Protein AF-A0A7X0PBR3-F1 (afdb_monomer_lite)

Sequence (364 aa):
MLFRRAFASLVFLLALAPLAGADAGEITPYEYERIRDRIKQGGSAPVSVWLLDPFSIPDATARAAELQARVQRMVAELGSEVLPGGRHINGLGGLMMWVTEPGLEILRTSRLAMNVNYYTEWRYHTLMPQSDGHFDELDRRLRAAPDGKVDVEVTLEVAGGEFDIDRDTGEAFLVLKTPEQHQAAIDAALLLLTRLGVPLSSGLPASTVGGVITVLDVSGVTRNGTLLLRTNERGLAELAWNDWAVAMKAAGYAARTSVAVGSQPYGSLPALGPGQFRAVVSLPYPFINWRGLAYATRVAVNRRLLEDALRPYAFLGTPQWSADFRSATVVLSDAELERLVQTRDLRLGYVVIEKPTNRPTASP

pLDDT: mean 83.9, std 14.22, range [34.31, 97.44]

Foldseek 3Di:
DVVVVVVVVVVVVVVPPPPPPLQQADEDPVQLVVQVVVCVVPVKFKKKFAQDALPPDPDLVVLVVVLVVLVVVLCVLLPPQWPPFLWFADSRRIIITMGGPVSSVSSRRDSRGNHMGGDQCLVVLAQDDPQQCQVVVLVVCLVVDPVSKAKKKFAFQFAPWDWDADQPQRDIFTDDDDPNRLVSLVVLVVVLCVVQCWPPPPDPQTAGDVRAKTWHDDPCSSVTSITIIMHHSRNSSRCRNVSGGNHMGRPPDRTPAFAAEAEDEDDPDDDDDPQKWKKKWFFDRGDPPRPSDDQVSQLVNLQVLLCVLCVVADFPDDWDADPSNGIIITMHGPVRVVCSNVVGRSRIRYMYIHDDDVPPPPDD

Organism: NCBI:txid592050

Secondary structure (DSSP, 8-state):
--HHHHHHHHHHHHTT---------B--HHHHHHHHHHHHHHS-EEEEEE-S-TTS-SSHHHHHHHHHHHHHHHHHHHGGGBPSS--EE-TTSEEEEEE-HHHHHHHHH-SS-SEEEE--GGGGGSSS-GGGSHHHHHHHHHHHSTTS-EEEEEEE--TT-EEEE-TTT--EEEE--SHHHHHHHHHHHHHHHHHTT--TTS-SSEE-TTSSEEEEE-TTHHHHSEEEEEE-HHHHHHHHHTT-EEEEEETTPPP----EEEEE---SSPPPPTTEEEEEEE----STT-TTS-HHHHHHHHHHHHHHHHTTSPPSS--EE-TTSSEEEEEEEHHHHHHHHHH--TT-SEEEEEP---PPPPP-

Structure (mmCIF, N/CA/C/O backbone):
data_AF-A0A7X0PBR3-F1
#
_entry.id   AF-A0A7X0PBR3-F1
#
loop_
_atom_site.group_PDB
_atom_site.id
_atom_site.type_symbol
_atom_site.label_atom_id
_atom_site.label_alt_id
_atom_site.label_comp_id
_atom_site.label_asym_id
_atom_site.label_entity_id
_atom_site.label_seq_id
_atom_site.pdbx_PDB_ins_code
_atom_site.Cartn_x
_atom_site.Cartn_y
_atom_site.Cartn_z
_atom_site.occupancy
_atom_site.B_iso_or_equiv
_atom_site.auth_seq_id
_atom_site.auth_comp_id
_atom_site.auth_asym_id
_atom_site.auth_atom_id
_atom_site.pdbx_PDB_model_num
ATOM 1 N N . MET A 1 1 ? 1.722 -22.777 75.788 1.00 52.06 1 MET A N 1
ATOM 2 C CA . MET A 1 1 ? 1.468 -21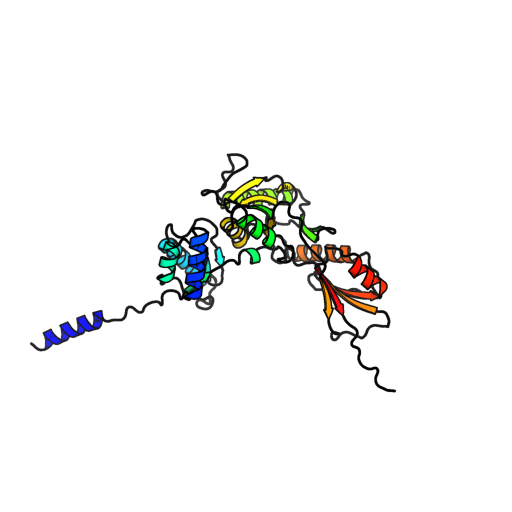.466 75.136 1.00 52.06 1 MET A CA 1
ATOM 3 C C . MET A 1 1 ? 2.463 -21.099 74.020 1.00 52.06 1 MET A C 1
ATOM 5 O O . MET A 1 1 ? 2.301 -20.045 73.420 1.00 52.06 1 MET A O 1
ATOM 9 N N . LEU A 1 2 ? 3.430 -21.958 73.662 1.00 46.56 2 LEU A N 1
ATOM 10 C CA . LEU A 1 2 ? 4.401 -21.686 72.584 1.00 46.56 2 LEU A CA 1
ATOM 11 C C . LEU A 1 2 ? 3.864 -21.981 71.167 1.00 46.56 2 LEU A C 1
ATOM 13 O O . LEU A 1 2 ? 4.216 -21.286 70.221 1.00 46.56 2 LEU A O 1
ATOM 17 N N . PHE A 1 3 ? 2.920 -22.917 71.024 1.00 44.94 3 PHE A N 1
ATOM 18 C CA . PHE A 1 3 ? 2.356 -23.298 69.719 1.00 44.94 3 PHE A CA 1
ATOM 19 C C . PHE A 1 3 ? 1.419 -22.256 69.083 1.00 44.94 3 PHE A C 1
ATOM 21 O O . PHE A 1 3 ? 1.314 -22.192 67.863 1.00 44.94 3 PHE A O 1
ATOM 28 N N . ARG A 1 4 ? 0.774 -21.388 69.877 1.00 47.84 4 ARG A N 1
ATOM 29 C CA . ARG A 1 4 ? -0.117 -20.337 69.342 1.00 47.84 4 ARG A CA 1
ATOM 30 C C . ARG A 1 4 ? 0.632 -19.122 68.784 1.00 47.84 4 ARG A C 1
ATOM 32 O O . ARG A 1 4 ? 0.081 -18.422 67.945 1.00 47.84 4 ARG A O 1
ATOM 39 N N . ARG A 1 5 ? 1.881 -18.884 69.204 1.00 49.41 5 ARG A N 1
ATOM 40 C CA . ARG A 1 5 ? 2.710 -17.787 68.671 1.00 49.41 5 ARG A CA 1
ATOM 41 C C . ARG A 1 5 ? 3.405 -18.164 67.360 1.00 49.41 5 ARG A C 1
ATOM 43 O O . ARG A 1 5 ? 3.547 -17.308 66.500 1.00 49.41 5 ARG A O 1
ATOM 50 N N . ALA A 1 6 ? 3.738 -19.443 67.167 1.00 48.66 6 ALA A N 1
ATOM 51 C CA . ALA A 1 6 ? 4.323 -19.931 65.917 1.00 48.66 6 ALA A CA 1
ATOM 52 C C . ALA A 1 6 ? 3.340 -19.870 64.729 1.00 48.66 6 ALA A C 1
ATOM 54 O O . ALA A 1 6 ? 3.749 -19.598 63.604 1.00 48.66 6 ALA A O 1
ATOM 55 N N . PHE A 1 7 ? 2.039 -20.054 64.980 1.00 49.62 7 PHE A N 1
ATOM 56 C CA . PHE A 1 7 ? 1.018 -20.025 63.926 1.00 49.62 7 PHE A CA 1
ATOM 57 C C . PHE A 1 7 ? 0.712 -18.603 63.421 1.00 49.62 7 PHE A C 1
ATOM 59 O O . PHE A 1 7 ? 0.474 -18.411 62.234 1.00 49.62 7 PHE A O 1
ATOM 66 N N . ALA A 1 8 ? 0.782 -17.591 64.294 1.00 50.97 8 ALA A N 1
ATOM 67 C CA . ALA A 1 8 ? 0.574 -16.195 63.903 1.00 50.97 8 ALA A CA 1
ATOM 68 C C . ALA A 1 8 ? 1.719 -15.658 63.022 1.00 50.97 8 ALA A C 1
ATOM 70 O O . ALA A 1 8 ? 1.468 -14.922 62.071 1.00 50.97 8 ALA A O 1
ATOM 71 N N . SER A 1 9 ? 2.961 -16.082 63.279 1.00 47.00 9 SER A N 1
ATOM 72 C CA . SER A 1 9 ? 4.115 -15.694 62.458 1.00 47.00 9 SER A CA 1
ATOM 73 C C . SER A 1 9 ? 4.126 -16.376 61.086 1.00 47.00 9 SER A C 1
ATOM 75 O O . SER A 1 9 ? 4.566 -15.768 60.116 1.00 47.00 9 SER A O 1
ATOM 77 N N . LEU A 1 10 ? 3.606 -17.605 60.976 1.00 48.03 10 LEU A N 1
ATOM 78 C CA . LEU A 1 10 ? 3.533 -18.330 59.701 1.00 48.03 10 LEU A CA 1
ATOM 79 C C . LEU A 1 10 ? 2.460 -17.745 58.763 1.00 48.03 10 LEU A C 1
ATOM 81 O O . LEU A 1 10 ? 2.687 -17.643 57.562 1.00 48.03 10 LEU A O 1
ATOM 85 N N . VAL A 1 11 ? 1.323 -17.293 59.309 1.00 54.09 11 VAL A N 1
ATOM 86 C CA . VAL A 1 11 ? 0.262 -16.622 58.532 1.00 54.09 11 VAL A CA 1
ATOM 87 C C . VAL A 1 11 ? 0.702 -15.227 58.066 1.00 54.09 11 VAL A C 1
ATOM 89 O O . VAL A 1 11 ? 0.367 -14.825 56.956 1.00 54.09 11 VAL A O 1
ATOM 92 N N . PHE A 1 12 ? 1.517 -14.514 58.854 1.00 47.38 12 PHE A N 1
ATOM 93 C CA . PHE A 1 12 ? 2.062 -13.211 58.450 1.00 47.38 12 PHE A CA 1
ATOM 94 C C . PHE A 1 12 ? 3.181 -13.330 57.396 1.00 47.38 12 PHE A C 1
ATOM 96 O O . PHE A 1 12 ? 3.293 -12.475 56.523 1.00 47.38 12 PHE A O 1
ATOM 103 N N . LEU A 1 13 ? 3.965 -14.416 57.417 1.00 44.09 13 LEU A N 1
ATOM 104 C CA . LEU A 1 13 ? 4.981 -14.714 56.394 1.00 44.09 13 LEU A CA 1
ATOM 105 C C . LEU A 1 13 ? 4.382 -15.219 55.068 1.00 44.09 13 LEU A C 1
ATOM 107 O O . LEU A 1 13 ? 4.953 -14.959 54.014 1.00 44.09 13 LEU A O 1
ATOM 111 N N . LEU A 1 14 ? 3.210 -15.864 55.092 1.00 45.81 14 LEU A N 1
ATOM 112 C CA . LEU A 1 14 ? 2.459 -16.238 53.881 1.00 45.81 14 LEU A CA 1
ATOM 113 C C . LEU A 1 14 ? 1.700 -15.060 53.241 1.00 45.81 14 LEU A C 1
ATOM 115 O O . LEU A 1 14 ? 1.405 -15.111 52.051 1.00 45.81 14 LEU A O 1
ATOM 119 N N . ALA A 1 15 ? 1.442 -13.980 53.987 1.00 46.19 15 ALA A N 1
ATOM 120 C CA . ALA A 1 15 ? 0.904 -12.722 53.451 1.00 46.19 15 ALA A CA 1
ATOM 121 C C . ALA A 1 15 ? 1.977 -11.823 52.795 1.00 46.19 15 ALA A C 1
ATOM 123 O O . ALA A 1 15 ? 1.649 -10.800 52.201 1.00 46.19 15 ALA A O 1
ATOM 124 N N . LEU A 1 16 ? 3.251 -12.217 52.893 1.00 42.56 16 LEU A N 1
ATOM 125 C CA . LEU A 1 16 ? 4.420 -11.561 52.297 1.00 42.56 16 LEU A CA 1
ATOM 126 C C . LEU A 1 16 ? 5.027 -12.390 51.159 1.00 42.56 16 LEU A C 1
ATOM 128 O O . LEU A 1 16 ? 6.182 -12.185 50.789 1.00 42.56 16 LEU A O 1
ATOM 132 N N . ALA A 1 17 ? 4.250 -13.306 50.572 1.00 38.81 17 ALA A N 1
ATOM 133 C CA . ALA A 1 17 ? 4.568 -13.774 49.236 1.00 38.81 17 ALA A CA 1
ATOM 134 C C . ALA A 1 17 ? 4.562 -12.535 48.325 1.00 38.81 17 ALA A C 1
ATOM 136 O O . ALA A 1 17 ? 3.518 -11.880 48.226 1.00 38.81 17 ALA A O 1
ATOM 137 N N . PRO A 1 18 ? 5.688 -12.165 47.687 1.00 41.22 18 PRO A N 1
ATOM 138 C CA . PRO A 1 18 ? 5.617 -11.201 46.613 1.00 41.22 18 PRO A CA 1
ATOM 139 C C . PRO A 1 18 ? 4.622 -11.798 45.623 1.00 41.22 18 PRO A C 1
ATOM 141 O O . PRO A 1 18 ? 4.827 -12.904 45.118 1.00 41.22 18 PRO A O 1
ATOM 144 N N . LEU A 1 19 ? 3.509 -11.097 45.391 1.00 39.12 19 LEU A N 1
ATOM 145 C CA . LEU A 1 19 ? 2.824 -11.204 44.115 1.00 39.12 19 LEU A CA 1
ATOM 146 C C . LEU A 1 19 ? 3.953 -11.052 43.109 1.00 39.12 19 LEU A C 1
ATOM 148 O O . LEU A 1 19 ? 4.512 -9.962 43.008 1.00 39.12 19 LEU A O 1
ATOM 152 N N . ALA A 1 20 ? 4.367 -12.157 42.489 1.00 36.62 20 ALA A N 1
ATOM 153 C CA . ALA A 1 20 ? 5.255 -12.111 41.353 1.00 36.62 20 ALA A CA 1
ATOM 154 C C . ALA A 1 20 ? 4.545 -11.168 40.389 1.00 36.62 20 ALA A C 1
ATOM 156 O O . ALA A 1 20 ? 3.499 -11.506 39.825 1.00 36.62 20 ALA A O 1
ATOM 157 N N . GLY A 1 21 ? 5.016 -9.922 40.356 1.00 34.31 21 GLY A N 1
ATOM 158 C CA . GLY A 1 21 ? 4.599 -8.968 39.366 1.00 34.31 21 GLY A CA 1
ATOM 159 C C . GLY A 1 21 ? 4.963 -9.650 38.071 1.00 34.31 21 GLY A C 1
ATOM 160 O O . GLY A 1 21 ? 6.135 -9.877 37.804 1.00 34.31 21 GLY A O 1
ATOM 161 N N . ALA A 1 22 ? 3.956 -10.067 37.311 1.00 39.97 22 ALA A N 1
ATOM 162 C CA . ALA A 1 22 ? 4.143 -10.042 35.880 1.00 39.97 22 ALA A CA 1
ATOM 163 C C . ALA A 1 22 ? 4.551 -8.596 35.606 1.00 39.97 22 ALA A C 1
ATOM 165 O O . ALA A 1 22 ? 3.762 -7.694 35.915 1.00 39.97 22 ALA A O 1
ATOM 166 N N . ASP A 1 23 ? 5.813 -8.400 35.222 1.00 47.25 23 ASP A N 1
ATOM 167 C CA . ASP A 1 23 ? 6.336 -7.091 34.866 1.00 47.25 23 ASP A CA 1
ATOM 168 C C . ASP A 1 23 ? 5.321 -6.476 33.906 1.00 47.25 23 ASP A C 1
ATOM 170 O O . ASP A 1 23 ? 4.990 -7.063 32.872 1.00 47.25 23 ASP A O 1
ATOM 174 N N . ALA A 1 24 ? 4.707 -5.372 34.340 1.00 54.41 24 ALA A N 1
ATOM 175 C CA . ALA A 1 24 ? 3.808 -4.619 33.486 1.00 54.41 24 ALA A CA 1
ATOM 176 C C . ALA A 1 24 ? 4.598 -4.246 32.232 1.00 54.41 24 ALA A C 1
ATOM 178 O O . ALA A 1 24 ? 5.784 -3.926 32.343 1.00 54.41 24 ALA A O 1
ATOM 179 N N . GLY A 1 25 ? 3.961 -4.345 31.066 1.00 58.72 25 GLY A N 1
ATOM 180 C CA . GLY A 1 25 ? 4.648 -4.203 29.788 1.00 58.72 25 GLY A CA 1
ATOM 181 C C . GLY A 1 25 ? 5.581 -3.007 29.766 1.00 58.72 25 GLY A C 1
ATOM 182 O O . GLY A 1 25 ? 5.190 -1.898 30.135 1.00 58.72 25 GLY A O 1
ATOM 183 N N . GLU A 1 26 ? 6.826 -3.235 29.356 1.00 78.62 26 GLU A N 1
ATOM 184 C CA . GLU A 1 26 ? 7.830 -2.183 29.388 1.00 78.62 26 GLU A CA 1
ATOM 185 C C . GLU A 1 26 ? 7.505 -1.175 28.284 1.00 78.62 26 GLU A C 1
ATOM 187 O O . GLU A 1 26 ? 7.705 -1.427 27.095 1.00 78.62 26 GLU A O 1
ATOM 192 N N . ILE A 1 27 ? 6.947 -0.034 28.682 1.00 87.62 27 ILE A N 1
ATOM 193 C CA . ILE A 1 27 ? 6.884 1.162 27.856 1.00 87.62 27 ILE A CA 1
ATOM 194 C C . ILE A 1 27 ? 8.021 2.075 28.288 1.00 87.62 27 ILE A C 1
ATOM 196 O O . ILE A 1 27 ? 8.083 2.532 29.432 1.00 87.62 27 ILE A O 1
ATOM 200 N N . THR A 1 28 ? 8.962 2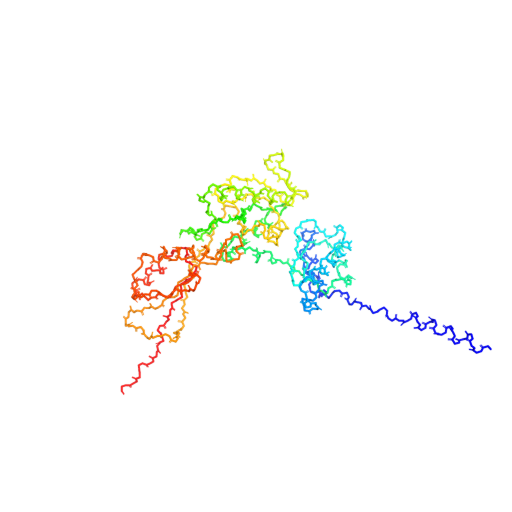.330 27.382 1.00 88.56 28 THR A N 1
ATOM 201 C CA . THR A 1 28 ? 10.074 3.223 27.718 1.00 88.56 28 THR A CA 1
ATOM 202 C C . THR A 1 28 ? 9.537 4.637 27.986 1.00 88.56 28 THR A C 1
ATOM 204 O O . THR A 1 28 ? 8.570 5.052 27.339 1.00 88.56 28 THR A O 1
ATOM 207 N N . PRO A 1 29 ? 10.151 5.426 28.889 1.00 89.19 29 PRO A N 1
ATOM 208 C CA . PRO A 1 29 ? 9.694 6.790 29.162 1.00 89.19 29 PRO A CA 1
ATOM 209 C C . PRO A 1 29 ? 9.631 7.673 27.909 1.00 89.19 29 PRO A C 1
ATOM 211 O O . PRO A 1 29 ? 8.702 8.459 27.756 1.00 89.19 29 PRO A O 1
ATOM 214 N N . TYR A 1 30 ? 10.592 7.512 26.992 1.00 90.44 30 TYR A N 1
ATOM 215 C CA . TYR A 1 30 ? 10.599 8.219 25.710 1.00 90.44 30 TYR A CA 1
ATOM 216 C C . TYR A 1 30 ? 9.368 7.877 24.869 1.00 90.44 30 TYR A C 1
ATOM 218 O O . TYR A 1 30 ? 8.699 8.767 24.346 1.00 90.44 30 TYR A O 1
ATOM 226 N N . GLU A 1 31 ? 9.054 6.588 24.762 1.00 91.69 31 GLU A N 1
ATOM 227 C CA . GLU A 1 31 ? 7.953 6.126 23.930 1.00 91.69 31 GLU A CA 1
ATOM 228 C C . GLU A 1 31 ? 6.594 6.503 24.519 1.00 91.69 31 GLU A C 1
ATOM 230 O O . GLU A 1 31 ? 5.707 6.950 23.795 1.00 91.69 31 GLU A O 1
ATOM 235 N N . TYR A 1 32 ? 6.458 6.418 25.844 1.00 92.88 32 TYR A N 1
ATOM 236 C CA . TYR A 1 32 ? 5.281 6.898 26.557 1.00 92.88 32 TYR A CA 1
ATOM 237 C C . TYR A 1 32 ? 5.028 8.385 26.285 1.00 92.88 32 TYR A C 1
ATOM 239 O O . TYR A 1 32 ? 3.924 8.760 25.891 1.00 92.88 32 TYR A O 1
ATOM 247 N N . GLU A 1 33 ? 6.051 9.230 26.435 1.00 93.81 33 GLU A N 1
ATOM 248 C CA . GLU A 1 33 ? 5.929 10.669 26.182 1.00 93.81 33 GLU A CA 1
ATOM 249 C C . GLU A 1 33 ? 5.585 10.961 24.718 1.00 93.81 33 GLU A C 1
ATOM 251 O O . GLU A 1 33 ? 4.691 11.761 24.439 1.00 93.81 33 GLU A O 1
ATOM 256 N N . ARG A 1 34 ? 6.197 10.238 23.775 1.00 93.56 34 ARG A N 1
ATOM 257 C CA . ARG A 1 34 ? 5.887 10.346 22.345 1.00 93.56 34 ARG A CA 1
ATOM 258 C C . ARG A 1 34 ? 4.430 9.993 22.031 1.00 93.56 34 ARG A C 1
ATOM 260 O O . ARG A 1 34 ? 3.775 10.723 21.283 1.00 93.56 34 ARG A O 1
ATOM 267 N N . ILE A 1 35 ? 3.915 8.891 22.581 1.00 94.62 35 ILE A N 1
ATOM 268 C CA . ILE A 1 35 ? 2.515 8.482 22.396 1.00 94.62 35 ILE A CA 1
ATOM 269 C C . ILE A 1 35 ? 1.590 9.523 23.038 1.00 94.62 35 ILE A C 1
ATOM 271 O O . ILE A 1 35 ? 0.645 9.978 22.394 1.00 94.62 35 ILE A O 1
ATOM 275 N N . ARG A 1 36 ? 1.884 9.959 24.268 1.00 95.38 36 ARG A N 1
ATOM 276 C CA . ARG A 1 36 ? 1.092 10.965 24.986 1.00 95.38 36 ARG A CA 1
ATOM 277 C C . ARG A 1 36 ? 1.018 12.287 24.224 1.00 95.38 36 ARG A C 1
ATOM 279 O O . ARG A 1 36 ? -0.059 12.862 24.093 1.00 95.38 36 ARG A O 1
ATOM 286 N N . ASP A 1 37 ? 2.131 12.760 23.676 1.00 94.31 37 ASP A N 1
ATOM 287 C CA . ASP A 1 37 ? 2.157 13.993 22.888 1.00 94.31 37 ASP A CA 1
ATOM 288 C C . ASP A 1 37 ? 1.366 13.864 21.583 1.00 94.31 37 ASP A C 1
ATOM 290 O O . ASP A 1 37 ? 0.664 14.802 21.196 1.00 94.31 37 ASP A O 1
ATOM 294 N N . ARG A 1 38 ? 1.383 12.689 20.936 1.00 91.06 38 ARG A N 1
ATOM 295 C CA . ARG A 1 38 ? 0.500 12.423 19.792 1.00 91.06 38 ARG A CA 1
ATOM 296 C C . ARG A 1 38 ? -0.974 12.468 20.199 1.00 91.06 38 ARG A C 1
ATOM 298 O O . ARG A 1 38 ? -1.772 13.081 19.488 1.00 91.06 38 ARG A O 1
ATOM 305 N N . ILE A 1 39 ? -1.327 11.879 21.342 1.00 92.94 39 ILE A N 1
ATOM 306 C CA . ILE A 1 39 ? -2.698 11.906 21.867 1.00 92.94 39 ILE A CA 1
ATOM 307 C C . ILE A 1 39 ? -3.141 13.344 22.149 1.00 92.94 39 ILE A C 1
ATOM 309 O O . ILE A 1 39 ? -4.234 13.725 21.744 1.00 92.94 39 ILE A O 1
ATOM 313 N N . LYS A 1 40 ? -2.289 14.190 22.739 1.00 91.50 40 LYS A N 1
ATOM 314 C CA . LYS A 1 40 ? -2.611 15.613 22.957 1.00 91.50 40 LYS A CA 1
ATOM 315 C C . LYS A 1 40 ? -2.914 16.366 21.659 1.00 91.50 40 LYS A C 1
ATOM 317 O O . LYS A 1 40 ? -3.728 17.282 21.663 1.00 91.50 40 LYS A O 1
ATOM 322 N N . GLN A 1 41 ? -2.264 15.995 20.556 1.00 85.81 41 GLN A N 1
ATOM 323 C CA . GLN A 1 41 ? -2.475 16.629 19.251 1.00 85.81 41 GLN A CA 1
ATOM 324 C C . GLN A 1 41 ? -3.732 16.126 18.528 1.00 85.81 41 GLN A C 1
ATOM 326 O O . GLN A 1 41 ? -4.353 16.897 17.802 1.00 85.81 41 GLN A O 1
ATOM 331 N N . GLY A 1 42 ? -4.078 14.841 18.669 1.00 80.00 42 GLY A N 1
ATOM 332 C CA . GLY A 1 42 ? -5.091 14.177 17.832 1.00 80.00 42 GLY A CA 1
ATOM 333 C C . GLY A 1 42 ? -6.200 13.434 18.581 1.00 80.00 42 GLY A C 1
ATOM 334 O O . GLY A 1 42 ? -6.998 12.743 17.952 1.00 80.00 42 GLY A O 1
ATOM 335 N N . GLY A 1 43 ? -6.234 13.508 19.911 1.00 87.69 43 GLY A N 1
ATOM 336 C CA . GLY A 1 43 ? -7.161 12.788 20.793 1.00 87.69 43 GLY A CA 1
ATOM 337 C C . GLY A 1 43 ? -6.872 11.290 20.959 1.00 87.69 43 GLY A C 1
ATOM 338 O O . GLY A 1 43 ? -7.418 10.654 21.857 1.00 87.69 43 GLY A O 1
ATOM 339 N N . SER A 1 44 ? -6.011 10.712 20.120 1.00 90.12 44 SER A N 1
ATOM 340 C CA . SER A 1 44 ? -5.604 9.304 20.174 1.00 90.12 44 SER A CA 1
ATOM 341 C C . SER A 1 44 ? -4.265 9.089 19.471 1.00 90.12 44 SER A C 1
ATOM 343 O O . SER A 1 44 ? -3.800 9.958 18.728 1.00 90.12 44 SER A O 1
ATOM 345 N N . ALA A 1 45 ? -3.648 7.931 19.693 1.00 91.38 45 ALA A N 1
ATOM 346 C CA . ALA A 1 45 ? -2.417 7.543 19.019 1.00 91.38 45 ALA A CA 1
ATOM 347 C C . ALA A 1 45 ? -2.406 6.051 18.664 1.00 91.38 45 ALA A C 1
ATOM 349 O O . ALA A 1 45 ? -2.993 5.240 19.388 1.00 91.38 45 ALA A O 1
ATOM 350 N N . PRO A 1 46 ? -1.722 5.679 17.572 1.00 91.19 46 PRO A N 1
ATOM 351 C CA . PRO A 1 46 ? -1.535 4.289 17.216 1.00 91.19 46 PRO A CA 1
ATOM 352 C C . PRO A 1 46 ? -0.394 3.672 18.033 1.00 91.19 46 PRO A C 1
ATOM 354 O O . PRO A 1 46 ? 0.691 4.245 18.175 1.00 91.19 46 PRO A O 1
ATOM 357 N N . VAL A 1 47 ? -0.641 2.474 18.547 1.00 92.44 47 VAL A N 1
ATOM 358 C CA . VAL A 1 47 ? 0.300 1.702 19.355 1.00 92.44 47 VAL A CA 1
ATOM 359 C C . VAL A 1 47 ? 0.395 0.269 18.844 1.00 92.44 47 VAL A C 1
ATOM 361 O O . VAL A 1 47 ? -0.568 -0.284 18.314 1.00 92.44 47 VAL A O 1
ATOM 364 N N . SER A 1 48 ? 1.562 -0.338 19.026 1.00 92.06 48 SER A N 1
ATOM 365 C CA . SER A 1 48 ? 1.810 -1.767 18.875 1.00 92.06 48 SER A CA 1
ATOM 366 C C . SER A 1 48 ? 2.101 -2.352 20.247 1.00 92.06 48 SER A C 1
ATOM 368 O O . SER A 1 48 ? 3.075 -1.972 20.897 1.00 92.06 48 SER A O 1
ATOM 370 N N . VAL A 1 49 ? 1.277 -3.305 20.662 1.00 93.62 49 VAL A N 1
ATOM 371 C CA . VAL A 1 49 ? 1.378 -3.994 21.944 1.00 93.62 49 VAL A CA 1
ATOM 372 C C . VAL A 1 49 ? 1.765 -5.443 21.702 1.00 93.62 49 VAL A C 1
ATOM 374 O O . VAL A 1 49 ? 1.007 -6.203 21.106 1.00 93.62 49 VAL A O 1
ATOM 377 N N . TRP A 1 50 ? 2.942 -5.843 22.166 1.00 93.56 50 TRP A N 1
ATOM 378 C CA . TRP A 1 50 ? 3.355 -7.242 22.141 1.00 93.56 50 TRP A CA 1
ATOM 379 C C . TRP A 1 50 ? 2.670 -7.988 23.277 1.00 93.56 50 TRP A C 1
ATOM 381 O O . TRP A 1 50 ? 2.778 -7.585 24.430 1.00 93.56 50 TRP A O 1
ATOM 391 N N . LEU A 1 51 ? 1.945 -9.052 22.948 1.00 94.25 51 LEU A N 1
ATOM 392 C CA . LEU A 1 51 ? 1.169 -9.846 23.904 1.00 94.25 51 LEU A CA 1
ATOM 393 C C . LEU A 1 51 ? 1.756 -11.244 24.108 1.00 94.25 51 LEU A C 1
ATOM 395 O O . LEU A 1 51 ? 1.445 -11.911 25.097 1.00 94.25 51 LEU A O 1
ATOM 399 N N . LEU A 1 52 ? 2.560 -11.716 23.157 1.00 92.62 52 LEU A N 1
ATOM 400 C CA . LEU A 1 52 ? 3.140 -13.049 23.166 1.00 92.62 52 LEU A CA 1
ATOM 401 C C . LEU A 1 52 ? 4.521 -13.026 22.506 1.00 92.62 52 LEU A C 1
ATOM 403 O O . LEU A 1 52 ? 4.691 -12.405 21.460 1.00 92.62 52 LEU A O 1
ATOM 407 N N . ASP A 1 53 ? 5.484 -13.736 23.092 1.00 89.75 53 ASP A N 1
ATOM 408 C CA . ASP A 1 53 ? 6.764 -14.020 22.440 1.00 89.75 53 ASP A CA 1
ATOM 409 C C . ASP A 1 53 ? 6.528 -15.029 21.297 1.00 89.75 53 ASP A C 1
ATOM 411 O O . ASP A 1 53 ? 6.007 -16.123 21.569 1.00 89.75 53 ASP A O 1
ATOM 415 N N . PRO A 1 54 ? 6.912 -14.721 20.041 1.00 83.25 54 PRO A N 1
ATOM 416 C CA . PRO A 1 54 ? 6.709 -15.613 18.897 1.00 83.25 54 PRO A CA 1
ATOM 417 C C . PRO A 1 54 ? 7.333 -17.003 19.077 1.00 83.25 54 PRO A C 1
ATOM 419 O O . PRO A 1 54 ? 6.860 -17.963 18.463 1.00 83.25 54 PRO A O 1
ATOM 422 N N . PHE A 1 55 ? 8.360 -17.129 19.919 1.00 86.69 55 PHE A N 1
ATOM 423 C CA . PHE A 1 55 ? 9.093 -18.372 20.154 1.00 86.69 55 PHE A CA 1
ATOM 424 C C . PHE A 1 55 ? 8.652 -19.119 21.418 1.00 86.69 55 PHE A C 1
ATOM 426 O O . PHE A 1 55 ? 9.102 -20.241 21.648 1.00 86.69 55 PHE A O 1
ATOM 433 N N . SER A 1 56 ? 7.743 -18.549 22.216 1.00 89.56 56 SER A N 1
ATOM 434 C CA . SER A 1 56 ? 7.270 -19.177 23.461 1.00 89.56 56 SER A CA 1
ATOM 435 C C . SER A 1 56 ? 6.449 -20.450 23.241 1.00 89.56 56 SER A C 1
ATOM 437 O O . SER A 1 56 ? 6.439 -21.334 24.097 1.00 89.56 56 SER A O 1
ATOM 439 N N . ILE A 1 57 ? 5.765 -20.560 22.098 1.00 91.12 57 ILE A N 1
ATOM 440 C CA . ILE A 1 57 ? 4.927 -21.709 21.741 1.00 91.12 57 ILE A CA 1
ATOM 441 C C . ILE A 1 57 ? 5.359 -22.212 20.356 1.00 91.12 57 ILE A C 1
ATOM 443 O O . ILE A 1 57 ? 5.095 -21.533 19.356 1.00 91.12 57 ILE A O 1
ATOM 447 N N . PRO A 1 58 ? 6.005 -23.393 20.271 1.00 89.19 58 PRO A N 1
ATOM 448 C CA . PRO A 1 58 ? 6.461 -23.953 18.999 1.00 89.19 58 PRO A CA 1
ATOM 449 C C . PRO A 1 58 ? 5.315 -24.281 18.034 1.00 89.19 58 PRO A C 1
ATOM 451 O O . PRO A 1 58 ? 5.419 -24.014 16.836 1.00 89.19 58 PRO A O 1
ATOM 454 N N . ASP A 1 59 ? 4.208 -24.824 18.552 1.00 92.25 59 ASP A N 1
ATOM 455 C CA . ASP A 1 59 ? 3.043 -25.183 17.741 1.00 92.25 59 ASP A CA 1
ATOM 456 C C . ASP A 1 59 ? 2.284 -23.937 17.259 1.00 92.25 59 ASP A C 1
ATOM 458 O O . ASP A 1 59 ? 1.837 -23.107 18.053 1.00 92.25 59 ASP A O 1
ATOM 462 N N . ALA A 1 60 ? 2.122 -23.806 15.941 1.00 88.88 60 ALA A N 1
ATOM 463 C CA . ALA A 1 60 ? 1.534 -22.616 15.332 1.00 88.88 60 ALA A CA 1
ATOM 464 C C . ALA A 1 60 ? 0.044 -22.445 15.668 1.00 88.88 60 ALA A C 1
ATOM 466 O O . ALA A 1 60 ? -0.413 -21.316 15.856 1.00 88.88 60 ALA A O 1
ATOM 467 N N . THR A 1 61 ? -0.706 -23.546 15.772 1.00 91.31 61 THR A N 1
ATOM 468 C CA . THR A 1 61 ? -2.148 -23.511 16.053 1.00 91.31 61 THR A CA 1
ATOM 469 C C . THR A 1 61 ? -2.400 -23.104 17.501 1.00 91.31 61 THR A C 1
ATOM 471 O O . THR A 1 61 ? -3.196 -22.203 17.765 1.00 91.31 61 THR A O 1
ATOM 474 N N . ALA A 1 62 ? -1.671 -23.708 18.440 1.00 92.62 62 ALA A N 1
ATOM 475 C CA . ALA A 1 62 ? -1.710 -23.357 19.852 1.00 92.62 62 ALA A CA 1
ATOM 476 C C . ALA A 1 62 ? -1.261 -21.907 20.081 1.00 92.62 62 ALA A C 1
ATOM 478 O O . ALA A 1 62 ? -1.905 -21.179 20.835 1.00 92.62 62 ALA A O 1
ATOM 479 N N . ARG A 1 63 ? -0.211 -21.455 19.380 1.00 92.56 63 ARG A N 1
ATOM 480 C CA . ARG A 1 63 ? 0.257 -20.064 19.443 1.00 92.56 63 ARG A CA 1
ATOM 481 C C . ARG A 1 63 ? -0.813 -19.082 18.972 1.00 92.56 63 ARG A C 1
ATOM 483 O O . ARG A 1 63 ? -1.053 -18.082 19.643 1.00 92.56 63 ARG A O 1
ATOM 490 N N . ALA A 1 64 ? -1.473 -19.368 17.850 1.00 90.81 64 ALA A N 1
ATOM 491 C CA . ALA A 1 64 ? -2.548 -18.527 17.330 1.00 90.81 64 ALA A CA 1
ATOM 492 C C . ALA A 1 64 ? -3.745 -18.459 18.295 1.00 90.81 64 ALA A C 1
ATOM 494 O O . ALA A 1 64 ? -4.284 -17.378 18.528 1.00 90.81 64 ALA A O 1
ATOM 495 N N . ALA A 1 65 ? -4.129 -19.590 18.896 1.00 92.62 65 ALA A N 1
ATOM 496 C CA . ALA A 1 65 ? -5.209 -19.644 19.879 1.00 92.62 65 ALA A CA 1
ATOM 497 C C . ALA A 1 65 ? -4.882 -18.842 21.153 1.00 92.62 65 ALA A C 1
ATOM 499 O O . ALA A 1 65 ? -5.708 -18.047 21.607 1.00 92.62 65 ALA A O 1
ATOM 500 N N . GLU A 1 66 ? -3.670 -18.993 21.699 1.00 94.81 66 GLU A N 1
ATOM 501 C CA . GLU A 1 66 ? -3.219 -18.237 22.876 1.00 94.81 66 GLU A CA 1
ATOM 502 C C . GLU A 1 66 ? -3.133 -16.734 22.582 1.00 94.81 66 GLU A C 1
ATOM 504 O O . GLU A 1 66 ? -3.613 -15.917 23.372 1.00 94.81 66 GLU A O 1
ATOM 509 N N . LEU A 1 67 ? -2.577 -16.352 21.427 1.00 93.94 67 LEU A N 1
ATOM 510 C CA . LEU A 1 67 ? -2.525 -14.955 21.003 1.00 93.94 67 LEU A CA 1
ATOM 511 C C . LEU A 1 67 ? -3.931 -14.356 20.916 1.00 93.94 67 LEU A C 1
ATOM 513 O O . LEU A 1 67 ? -4.180 -13.287 21.473 1.00 93.94 67 LEU A O 1
ATOM 517 N N . GLN A 1 68 ? -4.872 -15.063 20.289 1.00 93.75 68 GLN A N 1
ATOM 518 C CA . GLN A 1 68 ? -6.252 -14.603 20.177 1.00 93.75 68 GLN A CA 1
ATOM 519 C C . GLN A 1 68 ? -6.908 -14.417 21.555 1.00 93.75 68 GLN A C 1
ATOM 521 O O . GLN A 1 68 ? -7.584 -13.411 21.784 1.00 93.75 68 GLN A O 1
ATOM 526 N N . ALA A 1 69 ? -6.673 -15.336 22.497 1.00 94.50 69 ALA A N 1
ATOM 527 C CA . ALA A 1 69 ? -7.175 -15.222 23.866 1.00 94.50 69 ALA A CA 1
ATOM 528 C C . ALA A 1 69 ? -6.576 -14.013 24.611 1.00 94.50 69 ALA A C 1
ATOM 530 O O . ALA A 1 69 ? -7.266 -13.337 25.379 1.00 94.50 69 ALA A O 1
ATOM 531 N N . ARG A 1 70 ? -5.294 -13.698 24.390 1.00 95.25 70 ARG A N 1
ATOM 532 C CA . ARG A 1 70 ? -4.651 -12.497 24.956 1.00 95.25 70 ARG A CA 1
ATOM 533 C C . ARG A 1 70 ? -5.177 -11.212 24.338 1.00 95.25 70 ARG A C 1
ATOM 535 O O . ARG A 1 70 ? -5.448 -10.274 25.079 1.00 95.25 70 ARG A O 1
ATOM 542 N N . VAL A 1 71 ? -5.391 -11.186 23.024 1.00 94.81 71 VAL A N 1
ATOM 543 C CA . VAL A 1 71 ? -5.998 -10.040 22.335 1.00 94.81 71 VAL A CA 1
ATOM 544 C C . VAL A 1 71 ? -7.391 -9.757 22.891 1.00 94.81 71 VAL A C 1
ATOM 546 O O . VAL A 1 71 ? -7.698 -8.611 23.204 1.00 94.81 71 VAL A O 1
ATOM 549 N N . GLN A 1 72 ? -8.227 -10.784 23.065 1.00 94.06 72 GLN A N 1
ATOM 550 C CA . GLN A 1 72 ? -9.567 -10.616 23.635 1.00 94.06 72 GLN A CA 1
ATOM 551 C C . GLN A 1 72 ? -9.523 -10.038 25.053 1.00 94.06 72 GLN A C 1
ATOM 553 O O . GLN A 1 72 ? -10.277 -9.114 25.353 1.00 94.06 72 GLN A O 1
ATOM 558 N N . ARG A 1 73 ? -8.617 -10.533 25.907 1.00 95.38 73 ARG A N 1
ATOM 559 C CA . ARG A 1 73 ? -8.433 -9.996 27.263 1.00 95.38 73 ARG A CA 1
ATOM 560 C C . ARG A 1 73 ? -7.924 -8.554 27.255 1.00 95.38 73 ARG A C 1
ATOM 562 O O . ARG A 1 73 ? -8.468 -7.741 27.986 1.00 95.38 73 ARG A O 1
ATOM 569 N N . MET A 1 74 ? -6.950 -8.231 26.403 1.00 95.00 74 MET A N 1
ATOM 570 C CA . MET A 1 74 ? -6.414 -6.872 26.266 1.00 95.00 74 MET A CA 1
ATOM 571 C C . MET A 1 74 ? -7.496 -5.882 25.817 1.00 95.00 74 MET A C 1
ATOM 573 O O . MET A 1 74 ? -7.658 -4.817 26.398 1.00 95.00 74 MET A O 1
ATOM 577 N N . VAL A 1 75 ? -8.291 -6.250 24.811 1.00 93.94 75 VAL A N 1
ATOM 578 C CA . VAL A 1 75 ? -9.397 -5.410 24.324 1.00 93.94 75 VAL A CA 1
ATOM 579 C C . VAL A 1 75 ? -10.467 -5.226 25.403 1.00 93.94 75 VAL A C 1
ATOM 581 O O . VAL A 1 75 ? -11.015 -4.136 25.534 1.00 93.94 75 VAL A O 1
ATOM 584 N N . ALA A 1 76 ? -10.746 -6.260 26.201 1.00 94.50 76 ALA A N 1
ATOM 585 C CA . ALA A 1 76 ? -11.661 -6.149 27.333 1.00 94.50 76 ALA A CA 1
ATOM 586 C C . ALA A 1 76 ? -11.108 -5.249 28.454 1.00 94.50 76 ALA A C 1
ATOM 588 O O . ALA A 1 76 ? -11.878 -4.499 29.044 1.00 94.50 76 ALA A O 1
ATOM 589 N N . GLU A 1 77 ? -9.798 -5.300 28.726 1.00 94.62 77 GLU A N 1
ATOM 590 C CA . GLU A 1 77 ? -9.125 -4.436 29.707 1.00 94.62 77 GLU A CA 1
ATOM 591 C C . GLU A 1 77 ? -9.184 -2.960 29.291 1.00 94.62 77 GLU A C 1
ATOM 593 O O . GLU A 1 77 ? -9.443 -2.092 30.120 1.00 94.62 77 GLU A O 1
ATOM 598 N N . LEU A 1 78 ? -9.012 -2.682 27.996 1.00 94.50 78 LEU A N 1
ATOM 599 C CA . LEU A 1 78 ? -9.067 -1.328 27.441 1.00 94.50 78 LEU A CA 1
ATOM 600 C C . LEU A 1 78 ? -10.493 -0.783 27.296 1.00 94.50 78 LEU A C 1
ATOM 602 O O . LEU A 1 78 ? -10.690 0.428 27.350 1.00 94.50 78 LEU A O 1
ATOM 606 N N . GLY A 1 79 ? -11.497 -1.642 27.106 1.00 93.62 79 GLY A N 1
ATOM 607 C CA . GLY A 1 79 ? -12.895 -1.225 27.010 1.00 93.62 79 GLY A CA 1
ATOM 608 C C . GLY A 1 79 ? -13.130 -0.186 25.906 1.00 93.62 79 GLY A C 1
ATOM 609 O O . GLY A 1 79 ? -12.860 -0.446 24.736 1.00 93.62 79 GLY A O 1
ATOM 610 N N . SER A 1 80 ? -13.648 0.990 26.274 1.00 91.38 80 SER A N 1
ATOM 611 C CA . SER A 1 80 ? -13.885 2.120 25.358 1.00 91.38 80 SER A CA 1
ATOM 612 C C . SER A 1 80 ? -12.621 2.868 24.937 1.00 91.38 80 SER A C 1
ATOM 614 O O . SER A 1 80 ? -12.673 3.672 24.008 1.00 91.38 80 SER A O 1
ATOM 616 N N . GLU A 1 81 ? -11.498 2.620 25.609 1.00 94.19 81 GLU A N 1
ATOM 617 C CA . GLU A 1 81 ? -10.255 3.369 25.420 1.00 94.19 81 GLU A CA 1
ATOM 618 C C . GLU A 1 81 ? -9.391 2.822 24.281 1.00 94.19 81 GLU A C 1
ATOM 620 O O . GLU A 1 81 ? -8.417 3.456 23.872 1.00 94.19 81 GLU A O 1
ATOM 625 N N . VAL A 1 82 ? -9.778 1.668 23.728 1.00 90.88 82 VAL A N 1
ATOM 626 C CA . VAL A 1 82 ? -9.355 1.229 22.400 1.00 90.88 82 VAL A CA 1
ATOM 627 C C . VAL A 1 82 ? -10.396 1.669 21.372 1.00 90.88 82 VAL A C 1
ATOM 629 O O . VAL A 1 82 ? -11.570 1.301 21.431 1.00 90.88 82 VAL A O 1
ATOM 632 N N . LEU A 1 83 ? -9.976 2.482 20.408 1.00 85.81 83 LEU A N 1
ATOM 633 C CA . LEU A 1 83 ? -10.893 2.996 19.399 1.00 85.81 83 LEU A CA 1
ATOM 634 C C . LEU A 1 83 ? -11.356 1.880 18.444 1.00 85.81 83 LEU A C 1
ATOM 636 O O . LEU A 1 83 ? -10.562 1.009 18.078 1.00 85.81 83 LEU A O 1
ATOM 640 N N . PRO A 1 84 ? -12.622 1.916 17.982 1.00 73.44 84 PRO A N 1
ATOM 641 C CA . PRO A 1 84 ? -13.094 1.005 16.948 1.00 73.44 84 PRO A CA 1
ATOM 642 C C . PRO A 1 84 ? -12.418 1.331 15.610 1.00 73.44 84 PRO A C 1
ATOM 644 O O . PRO A 1 84 ? -12.187 2.505 15.294 1.00 73.44 84 PRO A O 1
ATOM 647 N N . GLY A 1 85 ? -12.141 0.289 14.826 1.00 67.19 85 GLY A N 1
ATOM 648 C CA . GLY A 1 85 ? -11.424 0.397 13.554 1.00 67.19 85 GLY A CA 1
ATOM 649 C C . GLY A 1 85 ? -9.907 0.509 13.730 1.00 67.19 85 GLY A C 1
ATOM 650 O O . GLY A 1 85 ? -9.408 0.922 14.775 1.00 67.19 85 GLY A O 1
ATOM 651 N N . GLY A 1 86 ? -9.150 0.096 12.715 1.00 67.94 86 GLY A N 1
ATOM 652 C CA . GLY A 1 86 ? -7.686 0.140 12.757 1.00 67.94 86 GLY A CA 1
ATOM 653 C C . GLY A 1 86 ? -7.089 -0.780 13.820 1.00 67.94 86 GLY A C 1
ATOM 654 O O . GLY A 1 86 ? -6.201 -0.364 14.553 1.00 67.94 86 GLY A O 1
ATOM 655 N N . ARG A 1 87 ? -7.588 -2.016 13.939 1.00 83.50 87 ARG A N 1
ATOM 656 C CA . ARG A 1 87 ? -6.964 -3.063 14.759 1.00 83.50 87 ARG A CA 1
ATOM 657 C C . ARG A 1 87 ? -6.336 -4.113 13.858 1.00 83.50 87 ARG A C 1
ATOM 659 O O . ARG A 1 87 ? -6.978 -4.551 12.908 1.00 83.50 87 ARG A O 1
ATOM 666 N N . HIS A 1 88 ? -5.136 -4.560 14.197 1.00 86.00 88 HIS A N 1
ATOM 667 C CA . HIS A 1 88 ? -4.469 -5.650 13.499 1.00 86.00 88 HIS A CA 1
ATOM 668 C C . HIS A 1 88 ? -3.689 -6.533 14.456 1.00 86.00 88 HIS A C 1
ATOM 670 O O . HIS A 1 88 ? -3.104 -6.056 15.422 1.00 86.00 88 HIS A O 1
ATOM 676 N N . ILE A 1 89 ? -3.699 -7.831 14.180 1.00 88.38 89 ILE A N 1
ATOM 677 C CA . ILE A 1 89 ? -2.952 -8.824 14.940 1.00 88.38 89 ILE A CA 1
ATOM 678 C C . ILE A 1 89 ? -1.889 -9.363 13.998 1.00 88.38 89 ILE A C 1
ATOM 680 O O . ILE A 1 89 ? -2.221 -9.988 12.990 1.00 88.38 89 ILE A O 1
ATOM 684 N N . ASN A 1 90 ? -0.622 -9.138 14.327 1.00 84.62 90 ASN A N 1
ATOM 685 C CA . ASN A 1 90 ? 0.456 -9.762 13.582 1.00 84.62 90 ASN A CA 1
ATOM 686 C C . ASN A 1 90 ? 0.658 -11.204 14.088 1.00 84.62 90 ASN A C 1
ATOM 688 O O . ASN A 1 90 ? 0.499 -11.505 15.273 1.00 84.62 90 ASN A O 1
ATOM 692 N N . GLY A 1 91 ? 1.031 -12.122 13.193 1.00 80.19 91 GLY A N 1
ATOM 693 C CA . GLY A 1 91 ? 1.234 -13.535 13.546 1.00 80.19 91 GLY A CA 1
ATOM 694 C C . GLY A 1 91 ? 2.430 -13.804 14.471 1.00 80.19 91 GLY A C 1
ATOM 695 O O . GLY A 1 91 ? 2.636 -14.947 14.880 1.00 80.19 91 GLY A O 1
ATOM 696 N N . LEU A 1 92 ? 3.218 -12.770 14.790 1.00 83.50 92 LEU A N 1
ATOM 697 C CA . LEU A 1 92 ? 4.371 -12.838 15.685 1.00 83.50 92 LEU A CA 1
ATOM 698 C C . LEU A 1 92 ? 4.011 -12.524 17.144 1.00 83.50 92 LEU A C 1
ATOM 700 O O . LEU A 1 92 ? 4.865 -12.690 18.003 1.00 83.50 92 LEU A O 1
ATOM 704 N N . GLY A 1 93 ? 2.772 -12.126 17.444 1.00 87.00 93 GLY A N 1
ATOM 705 C CA . GLY A 1 93 ? 2.318 -11.886 18.819 1.00 87.00 93 GLY A CA 1
ATOM 706 C C . GLY A 1 93 ? 1.992 -10.432 19.159 1.00 87.00 93 GLY A C 1
ATOM 707 O O . GLY A 1 93 ? 1.707 -10.131 20.318 1.00 87.00 93 GLY A O 1
ATOM 708 N N . GLY A 1 94 ? 2.029 -9.530 18.178 1.00 90.19 94 GLY A N 1
ATOM 709 C CA . GLY A 1 94 ? 1.706 -8.114 18.332 1.00 90.19 94 GLY A CA 1
ATOM 710 C C . GLY A 1 94 ? 0.253 -7.772 17.998 1.00 90.19 94 GLY A C 1
ATOM 711 O O . GLY A 1 94 ? -0.346 -8.340 17.086 1.00 90.19 94 GLY A O 1
ATOM 712 N N . LEU A 1 95 ? -0.288 -6.800 18.728 1.00 91.94 95 LEU A N 1
ATOM 713 C CA . LEU A 1 95 ? -1.582 -6.163 18.524 1.00 91.94 95 LEU A CA 1
ATOM 714 C C . LEU A 1 95 ? -1.372 -4.676 18.221 1.00 91.94 95 LEU A C 1
ATOM 716 O O . LEU A 1 95 ? -0.941 -3.916 19.083 1.00 91.94 95 LEU A O 1
ATOM 720 N N . MET A 1 96 ? -1.723 -4.257 17.014 1.00 90.56 96 MET A N 1
ATOM 721 C CA . MET A 1 96 ? -1.743 -2.864 16.588 1.00 90.56 96 MET A CA 1
ATOM 722 C C . MET A 1 96 ? -3.145 -2.300 16.781 1.00 90.56 96 MET A C 1
ATOM 724 O O . MET A 1 96 ? -4.123 -2.930 16.372 1.00 90.56 96 MET A O 1
ATOM 728 N N . MET A 1 97 ? -3.255 -1.132 17.405 1.00 91.31 97 MET A N 1
ATOM 729 C CA . MET A 1 97 ? -4.536 -0.480 17.683 1.00 91.31 97 MET A CA 1
ATOM 730 C C . MET A 1 97 ? -4.364 1.010 17.969 1.00 91.31 97 MET A C 1
ATOM 732 O O . MET A 1 97 ? -3.250 1.496 18.136 1.00 91.31 97 MET A O 1
ATOM 736 N N . TRP A 1 98 ? -5.479 1.728 18.053 1.00 91.19 98 TRP A N 1
ATOM 737 C CA . TRP A 1 98 ? -5.515 3.129 18.456 1.00 91.19 98 TRP A CA 1
ATOM 738 C C . TRP A 1 98 ? -6.038 3.256 19.880 1.00 91.19 98 TRP A C 1
ATOM 740 O O . TRP A 1 98 ? -7.083 2.688 20.197 1.00 91.19 98 TRP A O 1
ATOM 750 N N . VAL A 1 99 ? -5.336 4.023 20.711 1.00 93.56 99 VAL A N 1
ATOM 751 C CA . VAL A 1 99 ? -5.710 4.238 22.113 1.00 93.56 99 VAL A CA 1
ATOM 752 C C . VAL A 1 99 ? -5.834 5.716 22.456 1.00 93.56 99 VAL A C 1
ATOM 754 O O . VAL A 1 99 ? -5.162 6.573 21.873 1.00 93.56 99 VAL A O 1
ATOM 757 N N . THR A 1 100 ? -6.721 6.001 23.401 1.00 94.88 100 THR A N 1
ATOM 758 C CA . THR A 1 100 ? -6.855 7.297 24.077 1.00 94.88 100 THR A CA 1
ATOM 759 C C . THR A 1 100 ? -5.802 7.436 25.186 1.00 94.88 100 THR A C 1
ATOM 761 O O . THR A 1 100 ? -5.048 6.505 25.472 1.00 94.88 100 THR A O 1
ATOM 764 N N . GLU A 1 101 ? -5.744 8.597 25.843 1.00 95.12 101 GLU A N 1
ATOM 765 C CA . GLU A 1 101 ? -4.844 8.810 26.988 1.00 95.12 101 GLU A CA 1
ATOM 766 C C . GLU A 1 101 ? -5.163 7.880 28.174 1.00 95.12 101 GLU A C 1
ATOM 768 O O . GLU A 1 101 ? -4.239 7.226 28.658 1.00 95.12 101 GLU A O 1
ATOM 773 N N . PRO A 1 102 ? -6.433 7.696 28.596 1.00 96.06 102 PRO A N 1
ATOM 774 C CA . PRO A 1 102 ? -6.760 6.672 29.589 1.00 96.06 102 PRO A CA 1
ATOM 775 C C . PRO A 1 102 ? -6.366 5.257 29.146 1.00 96.06 102 PRO A C 1
ATOM 777 O O . PRO A 1 102 ? -5.883 4.469 29.958 1.00 96.06 102 PRO A O 1
ATOM 780 N N . GLY A 1 103 ? -6.504 4.940 27.855 1.00 95.25 103 GLY A N 1
ATOM 781 C CA . GLY A 1 103 ? -6.069 3.658 27.296 1.00 95.25 103 GLY A CA 1
ATOM 782 C C . GLY A 1 103 ? -4.560 3.445 27.411 1.00 95.25 103 GLY A C 1
ATOM 783 O O . GLY A 1 103 ? -4.118 2.348 27.748 1.00 95.25 103 GLY A O 1
ATOM 784 N N . LEU A 1 104 ? -3.763 4.496 27.199 1.00 95.31 104 LEU A N 1
ATOM 785 C CA . LEU A 1 104 ? -2.315 4.455 27.402 1.00 95.31 104 LEU A CA 1
ATOM 786 C C . LEU A 1 104 ? -1.948 4.170 28.869 1.00 95.31 104 LEU A C 1
ATOM 788 O O . LEU A 1 104 ? -1.024 3.397 29.122 1.00 95.31 104 LEU A O 1
ATOM 792 N N . GLU A 1 105 ? -2.683 4.729 29.835 1.00 94.25 105 GLU A N 1
ATOM 793 C CA . GLU A 1 105 ? -2.475 4.427 31.261 1.00 94.25 105 GLU A CA 1
ATOM 794 C C . GLU A 1 105 ? -2.806 2.978 31.620 1.00 94.25 105 GLU A C 1
ATOM 796 O O . GLU A 1 105 ? -2.067 2.335 32.373 1.00 94.25 105 GLU A O 1
ATOM 801 N N . ILE A 1 106 ? -3.891 2.446 31.053 1.00 94.81 106 ILE A N 1
ATOM 802 C CA . ILE A 1 106 ? -4.242 1.031 31.194 1.00 94.81 106 ILE A CA 1
ATOM 803 C C . ILE A 1 106 ? -3.107 0.166 30.632 1.00 94.81 106 ILE A C 1
ATOM 805 O O . ILE A 1 106 ? -2.584 -0.692 31.337 1.00 94.81 106 ILE A O 1
ATOM 809 N N . LEU A 1 107 ? -2.638 0.445 29.412 1.00 93.88 107 LEU A N 1
ATOM 810 C CA . LEU A 1 107 ? -1.529 -0.291 28.795 1.00 93.88 107 LEU A CA 1
ATOM 811 C C . LEU A 1 107 ? -0.243 -0.261 29.625 1.00 93.88 107 LEU A C 1
ATOM 813 O O . LEU A 1 107 ? 0.406 -1.294 29.765 1.00 93.88 107 LEU A O 1
ATOM 817 N N . ARG A 1 108 ? 0.103 0.895 30.204 1.00 90.81 108 ARG A N 1
ATOM 818 C CA . ARG A 1 108 ? 1.290 1.067 31.057 1.00 90.81 108 ARG A CA 1
ATOM 819 C C . ARG A 1 108 ? 1.268 0.174 32.298 1.00 90.81 108 ARG A C 1
ATOM 821 O O . ARG A 1 108 ? 2.320 -0.149 32.840 1.00 90.81 108 ARG A O 1
ATOM 828 N N . THR A 1 109 ? 0.082 -0.188 32.779 1.00 89.06 109 THR A N 1
ATOM 829 C CA . THR A 1 109 ? -0.090 -0.996 33.997 1.00 89.06 109 THR A CA 1
ATOM 830 C C . THR A 1 109 ? -0.556 -2.422 33.719 1.00 89.06 109 THR A C 1
ATOM 832 O O . THR A 1 109 ? -0.581 -3.250 34.636 1.00 89.06 109 THR A O 1
ATOM 835 N N . SER A 1 110 ? -0.878 -2.733 32.462 1.00 90.62 110 SER A N 1
ATOM 836 C CA . SER A 1 110 ? -1.365 -4.043 32.064 1.00 90.62 110 SER A CA 1
ATOM 837 C C . SER A 1 110 ? -0.267 -5.094 32.170 1.00 90.62 110 SER A C 1
ATOM 839 O O . SER A 1 110 ? 0.860 -4.928 31.703 1.00 90.62 110 SER A O 1
ATOM 841 N N . ARG A 1 111 ? -0.643 -6.240 32.740 1.00 89.56 111 ARG A N 1
ATOM 842 C CA . ARG A 1 111 ? 0.198 -7.445 32.820 1.00 89.56 111 ARG A CA 1
ATOM 843 C C . ARG A 1 111 ? 0.166 -8.286 31.544 1.00 89.56 111 ARG A C 1
ATOM 845 O O . ARG A 1 111 ? 0.874 -9.284 31.451 1.00 89.56 111 ARG A O 1
ATOM 852 N N . LEU A 1 112 ? -0.726 -7.957 30.608 1.00 90.75 112 LEU A N 1
ATOM 853 C CA . LEU A 1 112 ? -0.847 -8.652 29.326 1.00 90.75 112 LEU A CA 1
ATOM 854 C C . LEU A 1 112 ? 0.099 -8.067 28.280 1.00 90.75 112 LEU A C 1
ATOM 856 O O . LEU A 1 112 ? 0.564 -8.797 27.406 1.00 90.75 112 LEU A O 1
ATOM 860 N N . ALA A 1 113 ? 0.352 -6.760 28.357 1.00 91.88 113 ALA A N 1
ATOM 861 C CA . ALA A 1 113 ? 1.344 -6.105 27.527 1.00 91.88 113 ALA A CA 1
ATOM 862 C C . ALA A 1 113 ? 2.736 -6.568 27.968 1.00 91.88 113 ALA A C 1
ATOM 864 O O . ALA A 1 113 ? 3.073 -6.474 29.138 1.00 91.88 113 ALA A O 1
ATOM 865 N N . MET A 1 114 ? 3.540 -7.068 27.037 1.00 91.25 114 MET A N 1
ATOM 866 C CA . MET A 1 114 ? 4.966 -7.328 27.242 1.00 91.25 114 MET A CA 1
ATOM 867 C C . MET A 1 114 ? 5.791 -6.081 26.916 1.00 91.25 114 MET A C 1
ATOM 869 O O . MET A 1 114 ? 6.752 -5.764 27.605 1.00 91.25 114 MET A O 1
ATOM 873 N N . ASN A 1 115 ? 5.405 -5.372 25.855 1.00 90.69 115 ASN A N 1
ATOM 874 C CA . ASN A 1 115 ? 6.018 -4.125 25.408 1.00 90.69 115 ASN A CA 1
ATOM 875 C C . ASN A 1 115 ? 4.969 -3.315 24.631 1.00 90.69 115 ASN A C 1
ATOM 877 O O . ASN A 1 115 ? 4.172 -3.892 23.883 1.00 90.69 115 ASN A O 1
ATOM 881 N N . VAL A 1 116 ? 4.981 -1.995 24.801 1.00 93.12 116 VAL A N 1
ATOM 882 C CA . VAL A 1 116 ? 4.127 -1.042 24.088 1.00 93.12 116 VAL A CA 1
ATOM 883 C C . VAL A 1 116 ? 5.004 -0.046 23.332 1.00 93.12 116 VAL A C 1
ATOM 885 O O . VAL A 1 116 ? 5.807 0.660 23.935 1.00 93.12 116 VAL A O 1
ATOM 888 N N . ASN A 1 117 ? 4.806 0.046 22.015 1.00 91.31 117 ASN A N 1
ATOM 889 C CA . ASN A 1 117 ? 5.513 0.987 21.144 1.00 91.31 117 ASN A CA 1
ATOM 890 C C . ASN A 1 117 ? 4.531 1.863 20.363 1.00 91.31 117 ASN A C 1
ATOM 892 O O . ASN A 1 117 ? 3.426 1.436 20.039 1.00 91.31 117 ASN A O 1
ATOM 896 N N . TYR A 1 118 ? 4.946 3.069 20.009 1.00 88.88 118 TYR A N 1
ATOM 897 C CA . TYR A 1 118 ? 4.317 3.922 19.014 1.00 88.88 118 TYR A CA 1
ATOM 898 C C . TYR A 1 118 ? 4.414 3.264 17.639 1.00 88.88 118 TYR A C 1
ATOM 900 O O . TYR A 1 118 ? 5.486 2.828 17.217 1.00 88.88 118 TYR A O 1
ATOM 908 N N . TYR A 1 119 ? 3.303 3.212 16.906 1.00 83.12 119 TYR A N 1
ATOM 909 C CA . TYR A 1 119 ? 3.249 2.449 15.661 1.00 83.12 119 TYR A CA 1
ATOM 910 C C . TYR A 1 119 ? 2.633 3.246 14.515 1.00 83.12 119 TYR A C 1
ATOM 912 O O . TYR A 1 119 ? 1.443 3.508 14.499 1.00 83.12 119 TYR A O 1
ATOM 920 N N . THR A 1 120 ? 3.426 3.611 13.508 1.00 69.88 120 THR A N 1
ATOM 921 C CA . THR A 1 120 ? 2.951 4.380 12.327 1.00 69.88 120 THR A CA 1
ATOM 922 C C . THR A 1 120 ? 3.127 3.635 11.012 1.00 69.88 120 THR A C 1
ATOM 924 O O . THR A 1 120 ? 2.940 4.180 9.928 1.00 69.88 120 THR A O 1
ATOM 927 N N . GLU A 1 121 ? 3.457 2.354 11.092 1.00 71.56 121 GLU A N 1
ATOM 928 C CA . GLU A 1 121 ? 3.966 1.576 9.969 1.00 71.56 121 GLU A CA 1
ATOM 929 C C . GLU A 1 121 ? 2.881 1.051 9.019 1.00 71.56 121 GLU A C 1
ATOM 931 O O . GLU A 1 121 ? 3.160 0.193 8.189 1.00 71.56 121 GLU A O 1
ATOM 936 N N . TRP A 1 122 ? 1.649 1.572 9.066 1.00 77.56 122 TRP A N 1
ATOM 937 C CA . TRP A 1 122 ? 0.585 1.149 8.146 1.00 77.56 122 TRP A CA 1
ATOM 938 C C . TRP A 1 122 ? 0.973 1.261 6.668 1.00 77.56 122 TRP A C 1
ATOM 940 O O . TRP A 1 122 ? 0.554 0.438 5.863 1.00 77.56 122 TRP A O 1
ATOM 950 N N . ARG A 1 123 ? 1.857 2.198 6.312 1.00 78.56 123 ARG A N 1
ATOM 951 C CA . ARG A 1 123 ? 2.366 2.367 4.939 1.00 78.56 123 ARG A CA 1
ATOM 952 C C . ARG A 1 123 ? 3.106 1.136 4.414 1.00 78.56 123 ARG A C 1
ATOM 954 O O . ARG A 1 123 ? 3.046 0.867 3.218 1.00 78.56 123 ARG A O 1
ATOM 961 N N . TYR A 1 124 ? 3.770 0.378 5.291 1.00 75.25 124 TYR A N 1
ATOM 962 C CA . TYR A 1 124 ? 4.501 -0.840 4.920 1.00 75.25 124 TYR A CA 1
ATOM 963 C C . TYR A 1 124 ? 3.582 -2.029 4.610 1.00 75.25 124 TYR A C 1
ATOM 965 O O . TYR A 1 124 ? 4.045 -3.025 4.063 1.00 75.25 124 TYR A O 1
ATOM 973 N N . HIS A 1 125 ? 2.288 -1.918 4.921 1.00 76.00 125 HIS A N 1
ATOM 974 C CA . HIS A 1 125 ? 1.274 -2.934 4.619 1.00 76.00 125 HIS A CA 1
ATOM 975 C C . HIS A 1 125 ? 0.528 -2.646 3.312 1.00 76.00 125 HIS A C 1
ATOM 977 O O . HIS A 1 125 ? -0.487 -3.259 3.014 1.00 76.00 125 HIS A O 1
ATOM 983 N N . THR A 1 126 ? 1.038 -1.712 2.509 1.00 78.12 126 THR A N 1
ATOM 984 C CA . THR A 1 126 ? 0.533 -1.442 1.161 1.00 78.12 126 THR A CA 1
ATOM 985 C C . THR A 1 126 ? 1.580 -1.834 0.124 1.00 78.12 126 THR A C 1
ATOM 987 O O . THR A 1 126 ? 2.779 -1.841 0.398 1.00 78.12 126 THR A O 1
ATOM 990 N N . LEU A 1 127 ? 1.142 -2.138 -1.095 1.00 75.94 127 LEU A N 1
ATOM 991 C CA . LEU A 1 127 ? 2.008 -2.548 -2.203 1.00 75.94 127 LEU A CA 1
ATOM 992 C C . LEU A 1 127 ? 2.490 -1.361 -3.047 1.00 75.94 127 LEU A C 1
ATOM 994 O O . LEU A 1 127 ? 2.958 -1.555 -4.171 1.00 75.94 127 LEU A O 1
ATOM 998 N N . MET A 1 128 ? 2.371 -0.143 -2.514 1.00 76.88 128 MET A N 1
ATOM 999 C CA . MET A 1 128 ? 2.817 1.074 -3.180 1.00 76.88 128 MET A CA 1
ATOM 1000 C C . MET A 1 128 ? 4.282 1.396 -2.873 1.00 76.88 128 MET A C 1
ATOM 1002 O O . MET A 1 128 ? 4.714 1.276 -1.722 1.00 76.88 128 MET A O 1
ATOM 1006 N N . PRO A 1 129 ? 5.058 1.851 -3.872 1.00 74.00 129 PRO A N 1
ATOM 1007 C CA . PRO A 1 129 ? 6.404 2.351 -3.641 1.00 74.00 129 PRO A CA 1
ATOM 1008 C C . PRO A 1 129 ? 6.392 3.565 -2.710 1.00 74.00 129 PRO A C 1
ATOM 1010 O O . PRO A 1 129 ? 5.706 4.544 -2.962 1.00 74.00 129 PRO A O 1
ATOM 1013 N N . GLN A 1 130 ? 7.237 3.570 -1.679 1.00 75.62 130 GLN A N 1
ATOM 1014 C CA . GLN A 1 130 ? 7.360 4.753 -0.814 1.00 75.62 130 GLN A CA 1
ATOM 1015 C C . GLN A 1 130 ? 7.930 5.979 -1.542 1.00 75.62 130 GLN A C 1
ATOM 1017 O O . GLN A 1 130 ? 7.733 7.108 -1.107 1.00 75.62 130 GLN A O 1
ATOM 1022 N N . SER A 1 131 ? 8.641 5.760 -2.648 1.00 74.12 131 SER A N 1
ATOM 1023 C CA . SER A 1 131 ? 9.326 6.797 -3.418 1.00 74.12 131 SER A CA 1
ATOM 1024 C C . SER A 1 131 ? 8.428 7.570 -4.387 1.00 74.12 131 SER A C 1
ATOM 1026 O O . SER A 1 131 ? 8.907 8.514 -5.004 1.00 74.12 131 SER A O 1
ATOM 1028 N N . ASP A 1 132 ? 7.170 7.166 -4.580 1.00 80.00 132 ASP A N 1
ATOM 1029 C CA . ASP A 1 132 ? 6.280 7.771 -5.583 1.00 80.00 132 ASP A CA 1
ATOM 1030 C C . ASP A 1 132 ? 5.599 9.075 -5.113 1.00 80.00 132 ASP A C 1
ATOM 1032 O O . ASP A 1 132 ? 4.972 9.779 -5.909 1.00 80.00 132 ASP A O 1
ATOM 1036 N N . GLY A 1 133 ? 5.766 9.426 -3.833 1.00 86.62 133 GLY A N 1
ATOM 1037 C CA . GLY A 1 133 ? 5.265 10.656 -3.224 1.00 86.62 133 GLY A CA 1
ATOM 1038 C C . GLY A 1 133 ? 3.801 10.613 -2.775 1.00 86.62 133 GLY A C 1
ATOM 1039 O O . GLY A 1 133 ? 3.346 11.580 -2.161 1.00 86.62 133 GLY A O 1
ATOM 1040 N N . HIS A 1 134 ? 3.054 9.524 -3.006 1.00 89.06 134 HIS A N 1
ATOM 1041 C CA . HIS A 1 134 ? 1.653 9.450 -2.575 1.00 89.06 134 HIS A CA 1
ATOM 1042 C C . HIS A 1 134 ? 1.512 9.490 -1.049 1.00 89.06 134 HIS A C 1
ATOM 1044 O O . HIS A 1 134 ? 0.611 10.162 -0.552 1.00 89.06 134 HIS A O 1
ATOM 1050 N N . PHE A 1 135 ? 2.393 8.826 -0.291 1.00 88.31 135 PHE A N 1
ATOM 1051 C CA . PHE A 1 135 ? 2.334 8.877 1.177 1.00 88.31 135 PHE A CA 1
ATOM 1052 C C . PHE A 1 135 ? 2.655 10.258 1.733 1.00 88.31 135 PHE A C 1
ATOM 1054 O O . PHE A 1 135 ? 1.970 10.717 2.645 1.00 88.31 135 PHE A O 1
ATOM 1061 N N . ASP A 1 136 ? 3.653 10.933 1.165 1.00 90.00 136 ASP A N 1
ATOM 1062 C CA . ASP A 1 136 ? 4.007 12.296 1.562 1.00 90.00 136 ASP A CA 1
ATOM 1063 C C . ASP A 1 136 ? 2.853 13.261 1.276 1.00 90.00 136 ASP A C 1
ATOM 1065 O O . ASP A 1 136 ? 2.553 14.152 2.076 1.00 90.00 136 ASP A O 1
ATOM 1069 N N . GLU A 1 137 ? 2.161 13.058 0.154 1.00 93.31 137 GLU A N 1
ATOM 1070 C CA . GLU A 1 137 ? 0.980 13.833 -0.192 1.00 93.31 137 GLU A CA 1
ATOM 1071 C C . GLU A 1 137 ? -0.207 13.533 0.733 1.00 93.31 137 GLU A C 1
ATOM 1073 O O . GLU A 1 137 ? -0.861 14.472 1.194 1.00 93.31 137 GLU A O 1
ATOM 1078 N N . LEU A 1 138 ? -0.484 12.261 1.043 1.00 92.75 138 LEU A N 1
ATOM 1079 C CA . LEU A 1 138 ? -1.523 11.879 2.008 1.00 92.75 138 LEU A CA 1
ATOM 1080 C C . LEU A 1 138 ? -1.261 12.537 3.364 1.00 92.75 138 LEU A C 1
ATOM 1082 O O . LEU A 1 138 ? -2.152 13.169 3.926 1.00 92.75 138 LEU A O 1
ATOM 1086 N N . ASP A 1 139 ? -0.025 12.476 3.844 1.00 90.81 139 ASP A N 1
ATOM 1087 C CA . ASP A 1 139 ? 0.423 13.115 5.078 1.00 90.81 139 ASP A CA 1
ATOM 1088 C C . ASP A 1 139 ? 0.230 14.625 5.079 1.00 90.81 139 ASP A C 1
ATOM 1090 O O . ASP A 1 139 ? -0.252 15.214 6.052 1.00 90.81 139 ASP A O 1
ATOM 1094 N N . ARG A 1 140 ? 0.628 15.273 3.984 1.00 93.62 140 ARG A N 1
ATOM 1095 C CA . ARG A 1 140 ? 0.466 16.713 3.816 1.00 93.62 140 ARG A CA 1
ATOM 1096 C C . ARG A 1 140 ? -1.012 17.090 3.857 1.00 93.62 140 ARG A C 1
ATOM 1098 O O . ARG A 1 140 ? -1.362 18.057 4.531 1.00 93.62 140 ARG A O 1
ATOM 1105 N N . ARG A 1 141 ? -1.875 16.335 3.169 1.00 95.12 141 ARG A N 1
ATOM 1106 C CA . ARG A 1 141 ? -3.326 16.569 3.150 1.00 95.12 141 ARG A CA 1
ATOM 1107 C C . ARG A 1 141 ? -3.965 16.293 4.512 1.00 95.12 141 ARG A C 1
ATOM 1109 O O . ARG A 1 141 ? -4.758 17.115 4.949 1.00 95.12 141 ARG A O 1
ATOM 1116 N N . LEU A 1 142 ? -3.572 15.225 5.210 1.00 91.50 142 LEU A N 1
ATOM 1117 C CA . LEU A 1 142 ? -4.067 14.887 6.552 1.00 91.50 142 LEU A CA 1
ATOM 1118 C C . LEU A 1 142 ? -3.778 16.013 7.546 1.00 91.50 142 LEU A C 1
ATOM 1120 O O . LEU A 1 142 ? -4.651 16.386 8.320 1.00 91.50 142 LEU A O 1
ATOM 1124 N N . ARG A 1 143 ? -2.564 16.579 7.502 1.00 90.44 143 ARG A N 1
ATOM 1125 C CA . ARG A 1 143 ? -2.169 17.703 8.366 1.00 90.44 143 ARG A CA 1
ATOM 1126 C C . ARG A 1 143 ? -2.847 19.022 7.993 1.00 90.44 143 ARG A C 1
ATOM 1128 O O . ARG A 1 143 ? -3.028 19.867 8.861 1.00 90.44 143 ARG A O 1
ATOM 1135 N N . ALA A 1 144 ? -3.168 19.222 6.716 1.00 92.50 144 ALA A N 1
ATOM 1136 C CA . ALA A 1 144 ? -3.786 20.453 6.227 1.00 92.50 144 ALA A CA 1
ATOM 1137 C C . ALA A 1 144 ? -5.321 20.459 6.354 1.00 92.50 144 ALA A C 1
ATOM 1139 O O . ALA A 1 144 ? -5.922 21.533 6.379 1.00 92.50 144 ALA A O 1
ATOM 1140 N N . ALA A 1 145 ? -5.959 19.287 6.397 1.00 92.12 145 ALA A N 1
ATOM 1141 C CA . ALA A 1 145 ? -7.407 19.155 6.476 1.00 92.12 145 ALA A CA 1
ATOM 1142 C C . ALA A 1 145 ? -7.926 19.513 7.886 1.00 92.12 145 ALA A C 1
ATOM 1144 O O . ALA A 1 145 ? -7.465 18.918 8.861 1.00 92.12 145 ALA A O 1
ATOM 1145 N N . PRO A 1 146 ? -8.917 20.419 8.024 1.00 85.94 146 PRO A N 1
ATOM 1146 C CA . PRO A 1 146 ? -9.462 20.810 9.330 1.00 85.94 146 PRO A CA 1
ATOM 1147 C C . PRO A 1 146 ? -10.067 19.657 10.142 1.00 85.94 146 PRO A C 1
ATOM 1149 O O . PRO A 1 146 ? -10.044 19.689 11.367 1.00 85.94 146 PRO A O 1
ATOM 1152 N N . ASP A 1 147 ? -10.616 18.646 9.468 1.00 85.88 147 ASP A N 1
ATOM 1153 C CA . ASP A 1 147 ? -11.198 17.446 10.076 1.00 85.88 147 ASP A CA 1
ATOM 1154 C C . ASP A 1 147 ? -10.230 16.249 10.086 1.00 85.88 147 ASP A C 1
ATOM 1156 O O . ASP A 1 147 ? -10.612 15.142 10.473 1.00 85.88 147 ASP A O 1
ATOM 1160 N N . GLY A 1 148 ? -8.982 16.458 9.649 1.00 89.12 148 GLY A N 1
ATOM 1161 C CA . GLY A 1 148 ? -7.968 15.416 9.540 1.00 89.12 148 GLY A CA 1
ATOM 1162 C C . GLY A 1 148 ? -8.338 14.302 8.560 1.00 89.12 148 GLY A C 1
ATOM 1163 O O . GLY A 1 148 ? -7.873 13.174 8.740 1.00 89.12 148 GLY A O 1
ATOM 1164 N N . LYS A 1 149 ? -9.194 14.575 7.562 1.00 94.00 149 LYS A N 1
ATOM 1165 C CA . LYS A 1 149 ? -9.604 13.598 6.545 1.00 94.00 149 LYS A CA 1
ATOM 1166 C C . LYS A 1 149 ? -9.057 13.934 5.166 1.00 94.00 149 LYS A C 1
ATOM 1168 O O . LYS A 1 149 ? -8.896 15.090 4.789 1.00 94.00 149 LYS A O 1
ATOM 1173 N N . VAL A 1 150 ? -8.800 12.890 4.389 1.00 95.81 150 VAL A N 1
ATOM 1174 C CA . VAL A 1 150 ? -8.274 12.968 3.028 1.00 95.81 150 VAL A CA 1
ATOM 1175 C C . VAL A 1 150 ? -9.025 12.033 2.105 1.00 95.81 150 VAL A C 1
ATOM 1177 O O . VAL A 1 150 ? -9.477 10.966 2.523 1.00 95.81 150 VAL A O 1
ATOM 1180 N N . ASP A 1 151 ? -9.114 12.436 0.842 1.00 97.44 151 ASP A N 1
ATOM 1181 C CA . ASP A 1 151 ? -9.626 11.583 -0.222 1.00 97.44 151 ASP A CA 1
ATOM 1182 C C . ASP A 1 151 ? -8.502 10.670 -0.725 1.00 97.44 151 ASP A C 1
ATOM 1184 O O . ASP A 1 151 ? -7.410 11.129 -1.088 1.00 97.44 151 ASP A O 1
ATOM 1188 N N . VAL A 1 152 ? -8.780 9.372 -0.725 1.00 95.81 152 VAL A N 1
ATOM 1189 C CA . VAL A 1 152 ? -7.870 8.292 -1.094 1.00 95.81 152 VAL A CA 1
ATOM 1190 C C . VAL A 1 152 ? -8.551 7.389 -2.116 1.00 95.81 152 VAL A C 1
ATOM 1192 O O . VAL A 1 152 ? -9.702 6.989 -1.945 1.00 95.81 152 VAL A O 1
ATOM 1195 N N . GLU A 1 153 ? -7.839 7.066 -3.187 1.00 95.25 153 GLU A N 1
ATOM 1196 C CA . GLU A 1 153 ? -8.218 5.984 -4.085 1.00 95.25 153 GLU A CA 1
ATOM 1197 C C . GLU A 1 153 ? -7.602 4.689 -3.559 1.00 95.25 153 GLU A C 1
ATOM 1199 O O . GLU A 1 153 ? -6.385 4.595 -3.387 1.00 95.25 153 GLU A O 1
ATOM 1204 N N . VAL A 1 154 ? -8.433 3.687 -3.290 1.00 93.44 154 VAL A N 1
ATOM 1205 C CA . VAL A 1 154 ? -7.969 2.373 -2.846 1.00 93.44 154 VAL A CA 1
ATOM 1206 C C . VAL A 1 154 ? -8.119 1.362 -3.966 1.00 93.44 154 VAL A C 1
ATOM 1208 O O . VAL A 1 154 ? -9.163 1.300 -4.606 1.00 93.44 154 VAL A O 1
ATOM 1211 N N . THR A 1 155 ? -7.081 0.566 -4.204 1.00 91.69 155 THR A N 1
ATOM 1212 C CA . THR A 1 155 ? -7.140 -0.587 -5.111 1.00 91.69 155 THR A CA 1
ATOM 1213 C C . THR A 1 155 ? -7.460 -1.837 -4.306 1.00 91.69 155 THR A C 1
ATOM 1215 O O . THR A 1 155 ? -6.793 -2.126 -3.309 1.00 91.69 155 THR A O 1
ATOM 1218 N N . LEU A 1 156 ? -8.482 -2.566 -4.739 1.00 90.12 156 LEU A N 1
ATOM 1219 C CA . LEU A 1 156 ? -8.954 -3.782 -4.095 1.00 90.12 156 LEU A CA 1
ATOM 1220 C C . LEU A 1 156 ? -8.103 -4.988 -4.469 1.00 90.12 156 LEU A C 1
ATOM 1222 O O . LEU A 1 156 ? -7.554 -5.089 -5.567 1.00 90.12 156 LEU A O 1
ATOM 1226 N N . GLU A 1 157 ? -8.068 -5.952 -3.558 1.00 86.00 157 GLU A N 1
ATOM 1227 C CA . GLU A 1 157 ? -7.546 -7.271 -3.861 1.00 86.00 157 GLU A CA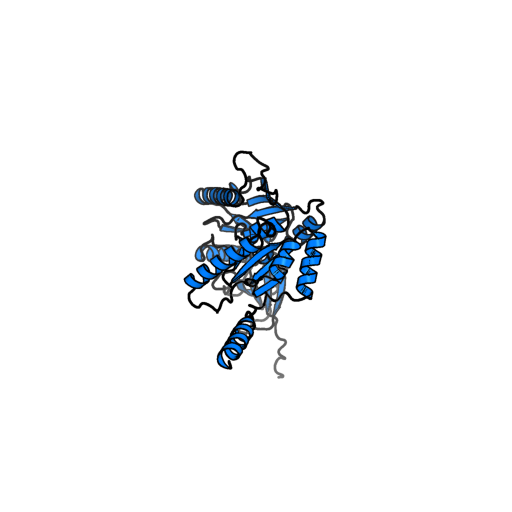 1
ATOM 1228 C C . GLU A 1 157 ? -8.567 -8.076 -4.680 1.00 86.00 157 GLU A C 1
ATOM 1230 O O . GLU A 1 157 ? -9.534 -8.605 -4.135 1.00 86.00 157 GLU A O 1
ATOM 1235 N N . VAL A 1 158 ? -8.368 -8.176 -5.998 1.00 87.88 158 VAL A N 1
ATOM 1236 C CA . VAL A 1 158 ? -9.293 -8.893 -6.894 1.00 87.88 158 VAL A CA 1
ATOM 1237 C C . VAL A 1 158 ? -8.713 -10.237 -7.316 1.00 87.88 158 VAL A C 1
ATOM 1239 O O . VAL A 1 158 ? -7.637 -10.306 -7.908 1.00 87.88 158 VAL A O 1
ATOM 1242 N N . ALA A 1 159 ? -9.435 -11.323 -7.040 1.00 85.69 159 ALA A N 1
ATOM 1243 C CA . ALA A 1 159 ? -9.002 -12.662 -7.420 1.00 85.69 159 ALA A CA 1
ATOM 1244 C C . ALA A 1 159 ? -8.834 -12.782 -8.943 1.00 85.69 159 ALA A C 1
ATOM 1246 O O . ALA A 1 159 ? -9.750 -12.490 -9.711 1.00 85.69 159 ALA A O 1
ATOM 1247 N N . GLY A 1 160 ? -7.651 -13.217 -9.377 1.00 82.69 160 GLY A N 1
ATOM 1248 C CA . GLY A 1 160 ? -7.345 -13.442 -10.788 1.00 82.69 160 GLY A CA 1
ATOM 1249 C C . GLY A 1 160 ? -7.179 -12.178 -11.632 1.00 82.69 160 GLY A C 1
ATOM 1250 O O . GLY A 1 160 ? -6.888 -12.320 -12.817 1.00 82.69 160 GLY A O 1
ATOM 1251 N N . GLY A 1 161 ? -7.340 -10.974 -11.069 1.00 84.25 161 GLY A N 1
ATOM 1252 C CA . GLY A 1 161 ? -6.998 -9.732 -11.764 1.00 84.25 161 GLY A CA 1
ATOM 1253 C C . GLY A 1 161 ? -5.506 -9.688 -12.097 1.00 84.25 161 GLY A C 1
ATOM 1254 O O . GLY A 1 161 ? -4.695 -10.275 -11.390 1.00 84.25 161 GLY A O 1
ATOM 1255 N N . GLU A 1 162 ? -5.123 -8.993 -13.164 1.00 87.00 162 GLU A N 1
ATOM 1256 C CA . GLU A 1 162 ? -3.711 -8.724 -13.472 1.00 87.00 162 GLU A CA 1
ATOM 1257 C C . GLU A 1 162 ? -3.347 -7.286 -13.097 1.00 87.00 162 GLU A C 1
ATOM 1259 O O . GLU A 1 162 ? -4.219 -6.489 -12.766 1.00 87.00 162 GLU A O 1
ATOM 1264 N N . PHE A 1 163 ? -2.068 -6.924 -13.194 1.00 87.06 163 PHE A N 1
ATOM 1265 C CA . PHE A 1 163 ? -1.651 -5.526 -13.140 1.00 87.06 163 PHE A CA 1
ATOM 1266 C C . PHE A 1 163 ? -0.914 -5.112 -14.415 1.00 87.06 163 PHE A C 1
ATOM 1268 O O . PHE A 1 163 ? -0.409 -5.944 -15.179 1.00 87.06 163 PHE A O 1
ATOM 1275 N N . ASP A 1 164 ? -0.867 -3.807 -14.625 1.00 88.81 164 ASP A N 1
ATOM 1276 C CA . ASP A 1 164 ? -0.048 -3.147 -15.631 1.00 88.81 164 ASP A CA 1
ATOM 1277 C C . ASP A 1 164 ? 0.607 -1.905 -15.012 1.00 88.81 164 ASP A C 1
ATOM 1279 O O . ASP A 1 164 ? 0.259 -1.501 -13.898 1.00 88.81 164 ASP A O 1
ATOM 1283 N N . ILE A 1 165 ? 1.600 -1.352 -15.701 1.00 88.06 165 ILE A N 1
ATOM 1284 C CA . ILE A 1 165 ? 2.308 -0.143 -15.292 1.00 88.06 165 ILE A CA 1
ATOM 1285 C C . ILE A 1 165 ? 2.249 0.831 -16.454 1.00 88.06 165 ILE A C 1
ATOM 1287 O O . ILE A 1 165 ? 2.725 0.536 -17.553 1.00 88.06 165 ILE A O 1
ATOM 1291 N N . ASP A 1 166 ? 1.673 1.997 -16.204 1.00 87.19 166 ASP A N 1
ATOM 1292 C CA . ASP A 1 166 ? 1.609 3.044 -17.205 1.00 87.19 166 ASP A CA 1
ATOM 1293 C C . ASP A 1 166 ? 3.021 3.544 -17.553 1.00 87.19 166 ASP A C 1
ATOM 1295 O O . ASP A 1 166 ? 3.873 3.760 -16.686 1.00 87.19 166 ASP A O 1
ATOM 1299 N N . ARG A 1 167 ? 3.291 3.695 -18.851 1.00 87.25 167 ARG A N 1
ATOM 1300 C CA . ARG A 1 167 ? 4.631 4.012 -19.360 1.00 87.25 167 ARG A CA 1
ATOM 1301 C C . ARG A 1 167 ? 5.095 5.420 -19.026 1.00 87.25 167 ARG A C 1
ATOM 1303 O O . ARG A 1 167 ? 6.294 5.627 -18.828 1.00 87.25 167 ARG A O 1
ATOM 1310 N N . ASP A 1 168 ? 4.158 6.353 -18.984 1.00 84.81 168 ASP A N 1
ATOM 1311 C CA . ASP A 1 168 ? 4.441 7.781 -18.902 1.00 84.81 168 ASP A CA 1
ATOM 1312 C C . ASP A 1 168 ? 4.377 8.290 -17.461 1.00 84.81 168 ASP A C 1
ATOM 1314 O O . ASP A 1 168 ? 4.979 9.312 -17.139 1.00 84.81 168 ASP A O 1
ATOM 1318 N N . THR A 1 169 ? 3.682 7.562 -16.585 1.00 83.31 169 THR A N 1
ATOM 1319 C CA . THR A 1 169 ? 3.505 7.898 -15.165 1.00 83.31 169 THR A CA 1
ATOM 1320 C C . THR A 1 169 ? 4.160 6.901 -14.214 1.00 83.31 169 THR A C 1
ATOM 1322 O O . THR A 1 169 ? 4.302 7.209 -13.035 1.00 83.31 169 THR A O 1
ATOM 1325 N N . GLY A 1 170 ? 4.540 5.707 -14.686 1.00 83.44 170 GLY A N 1
ATOM 1326 C CA . GLY A 1 170 ? 5.072 4.632 -13.840 1.00 83.44 170 GLY A CA 1
ATOM 1327 C C . GLY A 1 170 ? 4.051 4.074 -12.848 1.00 83.44 170 GLY A C 1
ATOM 1328 O O . GLY A 1 170 ? 4.405 3.301 -11.952 1.00 83.44 170 GLY A O 1
ATOM 1329 N N . GLU A 1 171 ? 2.787 4.474 -12.976 1.00 82.75 171 GLU A N 1
ATOM 1330 C CA . GLU A 1 171 ? 1.736 4.124 -12.042 1.00 82.75 171 GLU A CA 1
ATOM 1331 C C . GLU A 1 171 ? 1.256 2.700 -12.303 1.00 82.75 171 GLU A C 1
ATOM 1333 O O . GLU A 1 171 ? 0.851 2.345 -13.411 1.00 82.75 171 GLU A O 1
ATOM 1338 N N . ALA A 1 172 ? 1.289 1.875 -11.259 1.00 83.94 172 ALA A N 1
ATOM 1339 C CA . ALA A 1 172 ? 0.776 0.521 -11.335 1.00 83.94 172 ALA A CA 1
ATOM 1340 C C . ALA A 1 172 ? -0.744 0.515 -11.087 1.00 83.94 172 ALA A C 1
ATOM 1342 O O . ALA A 1 172 ? -1.239 1.148 -10.143 1.00 83.94 172 ALA A O 1
ATOM 1343 N N . PHE A 1 173 ? -1.485 -0.212 -11.921 1.00 86.00 173 PHE A N 1
ATOM 1344 C CA . PHE A 1 173 ? -2.942 -0.312 -11.842 1.00 86.00 173 PHE A CA 1
ATOM 1345 C C . PHE A 1 173 ? -3.435 -1.727 -12.141 1.00 86.00 173 PHE A C 1
ATOM 1347 O O . PHE A 1 173 ? -2.776 -2.517 -12.818 1.00 86.00 173 PHE A O 1
ATOM 1354 N N . LEU A 1 174 ? -4.611 -2.045 -11.605 1.00 88.94 174 LEU A N 1
ATOM 1355 C CA . LEU A 1 174 ? -5.279 -3.320 -11.815 1.00 88.94 174 LEU A CA 1
ATOM 1356 C C . LEU A 1 174 ? -5.947 -3.354 -13.194 1.00 88.94 174 LEU A C 1
ATOM 1358 O O . LEU A 1 174 ? -6.648 -2.417 -13.579 1.00 88.94 174 LEU A O 1
ATOM 1362 N N . VAL A 1 175 ? -5.787 -4.470 -13.900 1.00 89.88 175 VAL A N 1
ATOM 1363 C CA . VAL A 1 175 ? -6.432 -4.739 -15.185 1.00 89.88 175 VAL A CA 1
ATOM 1364 C C . VAL A 1 175 ? -7.420 -5.889 -15.034 1.00 89.88 175 VAL A C 1
ATOM 1366 O O . VAL A 1 175 ? -7.049 -7.014 -14.689 1.00 89.88 175 VAL A O 1
ATOM 1369 N N . LEU A 1 176 ? -8.682 -5.594 -15.345 1.00 91.00 176 LEU A N 1
ATOM 1370 C CA . LEU A 1 176 ? -9.785 -6.548 -15.412 1.00 91.00 176 LEU A CA 1
ATOM 1371 C C . LEU A 1 176 ? -10.106 -6.793 -16.893 1.00 91.00 176 LEU A C 1
ATOM 1373 O O . LEU A 1 176 ? -10.442 -5.863 -17.620 1.00 91.00 176 LEU A O 1
ATOM 1377 N N . LYS A 1 177 ? -9.931 -8.030 -17.355 1.00 90.62 177 LYS A N 1
ATOM 1378 C CA . LYS A 1 177 ? -10.072 -8.451 -18.759 1.00 90.62 177 LYS A CA 1
ATOM 1379 C C . LYS A 1 177 ? -11.309 -9.307 -19.006 1.00 90.62 177 LYS A C 1
ATOM 1381 O O . LYS A 1 177 ? -11.813 -9.316 -20.126 1.00 90.62 177 LYS A O 1
ATOM 1386 N N . THR A 1 178 ? -11.746 -10.079 -18.011 1.00 92.56 178 THR A N 1
ATOM 1387 C CA . THR A 1 178 ? -12.834 -11.055 -18.173 1.00 92.56 178 THR A CA 1
ATOM 1388 C C . THR A 1 178 ? -14.044 -10.700 -17.313 1.00 92.56 178 THR A C 1
ATOM 1390 O O . THR A 1 178 ? -13.875 -10.109 -16.241 1.00 92.56 178 THR A O 1
ATOM 1393 N N . PRO A 1 179 ? -15.272 -11.073 -17.727 1.00 94.00 179 PRO A N 1
ATOM 1394 C CA . PRO A 1 179 ? -16.477 -10.867 -16.920 1.00 94.00 179 PRO A CA 1
ATOM 1395 C C . PRO A 1 179 ? -16.353 -11.409 -15.489 1.00 94.00 179 PRO A C 1
ATOM 1397 O O . PRO A 1 179 ? -16.812 -10.769 -14.548 1.00 94.00 179 PRO A O 1
ATOM 1400 N N . GLU A 1 180 ? -15.673 -12.542 -15.307 1.00 93.00 180 GLU A N 1
ATOM 1401 C CA . GLU A 1 180 ? -15.429 -13.154 -13.998 1.00 93.00 180 GLU A CA 1
ATOM 1402 C C . GLU A 1 180 ? -14.547 -12.268 -13.112 1.00 93.00 180 GLU A C 1
ATOM 1404 O O . GLU A 1 180 ? -14.810 -12.144 -11.920 1.00 93.00 180 GLU A O 1
ATOM 1409 N N . GLN A 1 181 ? -13.536 -11.606 -13.683 1.00 91.88 181 GLN A N 1
ATOM 1410 C CA . GLN A 1 181 ? -12.688 -10.659 -12.953 1.00 91.88 181 GLN A CA 1
ATOM 1411 C C . GLN A 1 181 ? -13.459 -9.386 -12.577 1.00 91.88 181 GLN A C 1
ATOM 1413 O O . GLN A 1 181 ? -13.287 -8.870 -11.473 1.00 91.88 181 GLN A O 1
ATOM 1418 N N . HIS A 1 182 ? -14.342 -8.894 -13.454 1.00 94.00 182 HIS A N 1
ATOM 1419 C CA . HIS A 1 182 ? -15.231 -7.776 -13.120 1.00 94.00 182 HIS A CA 1
ATOM 1420 C C . HIS A 1 182 ? -16.186 -8.142 -11.977 1.00 94.00 182 HIS A C 1
ATOM 1422 O O . HIS A 1 182 ? -16.358 -7.349 -11.052 1.00 94.00 182 HIS A O 1
ATOM 1428 N N . GLN A 1 183 ? -16.761 -9.349 -11.998 1.00 95.00 183 GLN A N 1
ATOM 1429 C CA . GLN A 1 183 ? -17.608 -9.833 -10.908 1.00 95.00 183 GLN A CA 1
ATOM 1430 C C . GLN A 1 183 ? -16.810 -10.007 -9.609 1.00 95.00 183 GLN A C 1
ATOM 1432 O O . GLN A 1 183 ? -17.249 -9.540 -8.564 1.00 95.00 183 GLN A O 1
ATOM 1437 N N . ALA A 1 184 ? -15.603 -10.574 -9.673 1.00 92.38 184 ALA A N 1
ATOM 1438 C CA . ALA A 1 184 ? -14.727 -10.707 -8.511 1.00 92.38 184 ALA A CA 1
ATOM 1439 C C . ALA A 1 184 ? -14.363 -9.345 -7.892 1.00 92.38 184 ALA A C 1
ATOM 1441 O O . ALA A 1 184 ? -14.235 -9.240 -6.673 1.00 92.38 184 ALA A O 1
ATOM 1442 N N . ALA A 1 185 ? -14.226 -8.291 -8.704 1.00 93.75 185 ALA A N 1
ATOM 1443 C CA . ALA A 1 185 ? -14.009 -6.935 -8.206 1.00 93.75 185 ALA A CA 1
ATOM 1444 C C . ALA A 1 185 ? -15.237 -6.389 -7.461 1.00 93.75 185 ALA A C 1
ATOM 1446 O O . ALA A 1 185 ? -15.088 -5.787 -6.397 1.00 93.75 185 ALA A O 1
ATOM 1447 N N . ILE A 1 186 ? -16.445 -6.637 -7.983 1.00 94.75 186 ILE A N 1
ATOM 1448 C CA . ILE A 1 186 ? -17.704 -6.296 -7.301 1.00 94.75 186 ILE A CA 1
ATOM 1449 C C . ILE A 1 186 ? -17.798 -7.042 -5.968 1.00 94.75 186 ILE A C 1
ATOM 1451 O O . ILE A 1 186 ? -18.071 -6.422 -4.941 1.00 94.75 186 ILE A O 1
ATOM 1455 N N . ASP A 1 187 ? -17.522 -8.345 -5.963 1.00 93.50 187 ASP A N 1
ATOM 1456 C CA . ASP A 1 187 ? -17.585 -9.174 -4.761 1.00 93.50 187 ASP A CA 1
ATOM 1457 C C . ASP A 1 187 ? -16.561 -8.712 -3.711 1.00 93.50 187 ASP A C 1
ATOM 1459 O O . ASP A 1 187 ? -16.891 -8.604 -2.528 1.00 93.50 187 ASP A O 1
ATOM 1463 N N . ALA A 1 188 ? -15.341 -8.359 -4.134 1.00 92.12 188 ALA A N 1
ATOM 1464 C CA . ALA A 1 188 ? -14.313 -7.791 -3.263 1.00 92.12 188 ALA A CA 1
ATOM 1465 C C . ALA A 1 188 ? -14.742 -6.438 -2.670 1.00 92.12 188 ALA A C 1
ATOM 1467 O O . ALA A 1 188 ? -14.565 -6.206 -1.471 1.00 92.12 188 ALA A O 1
ATOM 1468 N N . ALA A 1 189 ? -15.358 -5.564 -3.475 1.00 93.88 189 ALA A N 1
ATOM 1469 C CA . ALA A 1 189 ? -15.890 -4.289 -3.006 1.00 93.88 189 ALA A CA 1
ATOM 1470 C C . ALA A 1 189 ? -17.011 -4.501 -1.980 1.00 93.88 189 ALA A C 1
ATOM 1472 O O . ALA A 1 189 ? -16.967 -3.931 -0.892 1.00 93.88 189 ALA A O 1
ATOM 1473 N N . LEU A 1 190 ? -17.989 -5.359 -2.279 1.00 92.75 190 LEU A N 1
ATOM 1474 C CA . LEU A 1 190 ? -19.092 -5.672 -1.368 1.00 92.75 190 LEU A CA 1
ATOM 1475 C C . LEU A 1 190 ? -18.593 -6.281 -0.057 1.00 92.75 190 LEU A C 1
ATOM 1477 O O . LEU A 1 190 ? -19.071 -5.909 1.017 1.00 92.75 190 LEU A O 1
ATOM 1481 N N . LEU A 1 191 ? -17.608 -7.178 -0.130 1.00 91.12 191 LEU A N 1
ATOM 1482 C CA . LEU A 1 191 ? -16.976 -7.767 1.043 1.00 91.12 191 LEU A CA 1
ATOM 1483 C C . LEU A 1 191 ? -16.293 -6.700 1.903 1.00 91.12 191 LEU A C 1
ATOM 1485 O O . LEU A 1 191 ? -16.493 -6.691 3.118 1.00 91.12 191 LEU A O 1
ATOM 1489 N N . LEU A 1 192 ? -15.527 -5.790 1.292 1.00 90.56 192 LEU A N 1
ATOM 1490 C CA . LEU A 1 192 ? -14.893 -4.681 2.003 1.00 90.56 192 LEU A CA 1
ATOM 1491 C C . LEU A 1 192 ? -15.935 -3.796 2.691 1.00 90.56 192 LEU A C 1
ATOM 1493 O O . LEU A 1 192 ? -15.848 -3.558 3.892 1.00 90.56 192 LEU A O 1
ATOM 1497 N N . LEU A 1 193 ? -16.943 -3.343 1.948 1.00 90.88 193 LEU A N 1
ATOM 1498 C CA . LEU A 1 193 ? -17.987 -2.462 2.467 1.00 90.88 193 LEU A CA 1
ATOM 1499 C C . LEU A 1 193 ? -18.763 -3.108 3.620 1.00 90.88 193 LEU A C 1
ATOM 1501 O O . LEU A 1 193 ? -19.031 -2.454 4.627 1.00 90.88 193 LEU A O 1
ATOM 1505 N N . THR A 1 194 ? -19.052 -4.406 3.507 1.00 89.62 194 THR A N 1
ATOM 1506 C CA . THR A 1 194 ? -19.697 -5.190 4.568 1.00 89.62 194 THR A CA 1
ATOM 1507 C C . THR A 1 194 ? -18.808 -5.281 5.806 1.00 89.62 194 THR A C 1
ATOM 1509 O O . THR A 1 194 ? -19.285 -5.061 6.917 1.00 89.62 194 THR A O 1
ATOM 1512 N N . ARG A 1 195 ? -17.507 -5.560 5.636 1.00 87.12 195 ARG A N 1
ATOM 1513 C CA . ARG A 1 195 ? -16.538 -5.636 6.745 1.00 87.12 195 ARG A CA 1
ATOM 1514 C C . ARG A 1 195 ? -16.352 -4.302 7.457 1.00 87.12 195 ARG A C 1
ATOM 1516 O O . ARG A 1 195 ? -16.249 -4.282 8.678 1.00 87.12 195 ARG A O 1
ATOM 1523 N N . LEU A 1 196 ? -16.361 -3.209 6.702 1.00 86.38 196 LEU A N 1
ATOM 1524 C CA . LEU A 1 196 ? -16.315 -1.848 7.230 1.00 86.38 196 LEU A CA 1
ATOM 1525 C C . LEU A 1 196 ? -17.630 -1.423 7.906 1.00 86.38 196 LEU A C 1
ATOM 1527 O O . LEU A 1 196 ? -17.674 -0.385 8.565 1.00 86.38 196 LEU A O 1
ATOM 1531 N N . GLY A 1 197 ? -18.711 -2.191 7.739 1.00 87.50 197 GLY A N 1
ATOM 1532 C CA . GLY A 1 197 ? -20.033 -1.831 8.246 1.00 87.50 197 GLY A CA 1
ATOM 1533 C C . GLY A 1 197 ? -20.618 -0.597 7.554 1.00 87.50 197 GLY A C 1
ATOM 1534 O O . GLY A 1 197 ? -21.340 0.174 8.186 1.00 87.50 197 GLY A O 1
ATOM 1535 N N . VAL A 1 198 ? -20.285 -0.375 6.278 1.00 88.12 198 VAL A N 1
ATOM 1536 C CA . VAL A 1 198 ? -20.870 0.707 5.478 1.00 88.12 198 VAL A CA 1
ATOM 1537 C C . VAL A 1 198 ? -22.311 0.325 5.113 1.00 88.12 198 VAL A C 1
ATOM 1539 O O . VAL A 1 198 ? -22.532 -0.758 4.565 1.00 88.12 198 VAL A O 1
ATOM 1542 N N . PRO A 1 199 ? -23.311 1.184 5.377 1.00 84.25 199 PRO A N 1
ATOM 1543 C CA . PRO A 1 199 ? -24.694 0.897 5.018 1.00 84.25 199 PRO A CA 1
ATOM 1544 C C . PRO A 1 199 ? -24.867 0.901 3.491 1.00 84.25 199 PRO A C 1
ATOM 1546 O O . PRO A 1 199 ? -24.790 1.940 2.840 1.00 84.25 199 PRO A O 1
ATOM 1549 N N . LEU A 1 200 ? -25.119 -0.277 2.913 1.00 80.25 200 LEU A N 1
ATOM 1550 C CA . LEU A 1 200 ? -25.253 -0.465 1.459 1.00 80.25 200 LEU A CA 1
ATOM 1551 C C . LEU A 1 200 ? -26.596 0.024 0.888 1.00 80.25 200 LEU A C 1
ATOM 1553 O O . LEU A 1 200 ? -26.737 0.171 -0.322 1.00 80.25 200 LEU A O 1
ATOM 1557 N N . SER A 1 201 ? -27.596 0.263 1.738 1.00 79.25 201 SER A N 1
ATOM 1558 C CA . SER A 1 201 ? -28.961 0.618 1.324 1.00 79.25 201 SER A CA 1
ATOM 1559 C C . SER A 1 201 ? -29.183 2.116 1.091 1.00 79.25 201 SER A C 1
ATOM 1561 O O . SER A 1 201 ? -30.195 2.491 0.504 1.00 79.25 201 SER A O 1
ATOM 1563 N N . SER A 1 202 ? -28.268 2.977 1.542 1.00 68.12 202 SER A N 1
ATOM 1564 C CA . SER A 1 202 ? -28.451 4.437 1.582 1.00 68.12 202 SER A CA 1
ATOM 1565 C C . SER A 1 202 ? -27.915 5.197 0.361 1.00 68.12 202 SER A C 1
ATOM 1567 O O . SER A 1 202 ? -28.015 6.421 0.321 1.00 68.12 202 SER A O 1
ATOM 1569 N N . GLY A 1 203 ? -27.378 4.500 -0.646 1.00 82.06 203 GLY A N 1
ATOM 1570 C CA . GLY A 1 203 ? -26.655 5.145 -1.748 1.00 82.06 203 GLY A CA 1
ATOM 1571 C C . GLY A 1 203 ? -25.328 5.762 -1.287 1.00 82.06 203 GLY A C 1
ATOM 1572 O O . GLY A 1 203 ? -24.914 5.574 -0.144 1.00 82.06 203 GLY A O 1
ATOM 1573 N N . LEU A 1 204 ? -24.637 6.468 -2.187 1.00 88.25 204 LEU A N 1
ATOM 1574 C CA . LEU A 1 204 ? -23.365 7.141 -1.897 1.00 88.25 204 LEU A CA 1
ATOM 1575 C C . LEU A 1 204 ? -23.553 8.665 -1.808 1.00 88.25 204 LEU A C 1
ATOM 1577 O O . LEU A 1 204 ? -24.364 9.211 -2.560 1.00 88.25 204 LEU A O 1
ATOM 1581 N N . PRO A 1 205 ? -22.788 9.367 -0.949 1.00 92.56 205 PRO A N 1
ATOM 1582 C CA . PRO A 1 205 ? -21.745 8.840 -0.066 1.00 92.56 205 PRO A CA 1
ATOM 1583 C C . PRO A 1 205 ? -22.293 8.108 1.172 1.00 92.56 205 PRO A C 1
ATOM 1585 O O . PRO A 1 205 ? -23.343 8.466 1.697 1.00 92.56 205 PRO A O 1
ATOM 1588 N N . ALA A 1 206 ? -21.551 7.112 1.667 1.00 92.44 206 ALA A N 1
ATOM 1589 C CA . ALA A 1 206 ? -21.928 6.317 2.843 1.00 92.44 206 ALA A CA 1
ATOM 1590 C C . ALA A 1 206 ? -20.755 6.140 3.815 1.00 92.44 206 ALA A C 1
ATOM 1592 O O . ALA A 1 206 ? -19.648 5.797 3.401 1.00 92.44 206 ALA A O 1
ATOM 1593 N N . SER A 1 207 ? -20.988 6.352 5.111 1.00 91.25 207 SER A N 1
ATOM 1594 C CA . SER A 1 207 ? -19.940 6.306 6.140 1.00 91.25 207 SER A CA 1
ATOM 1595 C C . SER A 1 207 ? -20.047 5.086 7.048 1.00 91.25 207 SER A C 1
ATOM 1597 O O . SER A 1 207 ? -21.142 4.603 7.329 1.00 91.25 207 SER A O 1
ATOM 1599 N N . THR A 1 208 ? -18.904 4.629 7.560 1.00 88.88 208 THR A N 1
ATOM 1600 C CA . THR A 1 208 ? -18.852 3.639 8.642 1.00 88.88 208 THR A CA 1
ATOM 1601 C C . THR A 1 208 ? -19.454 4.199 9.927 1.00 88.88 208 THR A C 1
ATOM 1603 O O . THR A 1 208 ? -19.527 5.417 10.132 1.00 88.88 208 THR A O 1
ATOM 1606 N N . VAL A 1 209 ? -19.854 3.308 10.837 1.00 76.94 209 VAL A N 1
ATOM 1607 C CA . VAL A 1 209 ? -20.261 3.694 12.193 1.00 76.94 209 VAL A CA 1
ATOM 1608 C C . VAL A 1 209 ? -19.078 4.393 12.877 1.00 76.94 209 VAL A C 1
ATOM 1610 O O . VAL A 1 209 ? -18.007 3.815 13.034 1.00 76.94 209 VAL A O 1
ATOM 1613 N N . GLY A 1 210 ? -19.247 5.669 13.235 1.00 76.69 210 GLY A N 1
ATOM 1614 C CA . GLY A 1 210 ? -18.174 6.521 13.771 1.00 76.69 210 GLY A CA 1
ATOM 1615 C C . GLY A 1 210 ? -17.460 7.402 12.735 1.00 76.69 210 GLY A C 1
ATOM 1616 O O . GLY A 1 210 ? -16.581 8.180 13.102 1.00 76.69 210 GLY A O 1
ATOM 1617 N N . GLY A 1 211 ? -17.839 7.325 11.455 1.00 84.56 211 GLY A N 1
ATOM 1618 C CA . GLY A 1 211 ? -17.440 8.282 10.418 1.00 84.56 211 GLY A CA 1
ATOM 1619 C C . GLY A 1 211 ? -15.957 8.254 10.037 1.00 84.56 211 GLY A C 1
ATOM 1620 O O . GLY A 1 211 ? -15.451 9.249 9.510 1.00 84.56 211 GLY A O 1
ATOM 1621 N N . VAL A 1 212 ? -15.259 7.151 10.324 1.00 87.94 212 VAL A N 1
ATOM 1622 C CA . VAL A 1 212 ? -13.814 6.988 10.076 1.00 87.94 212 VAL A CA 1
ATOM 1623 C C . VAL A 1 212 ? -13.524 6.948 8.586 1.00 87.94 212 VAL A C 1
ATOM 1625 O O . VAL A 1 212 ? -12.630 7.643 8.114 1.00 87.94 212 VAL A O 1
ATOM 1628 N N . ILE A 1 213 ? -14.325 6.164 7.865 1.00 92.25 213 ILE A N 1
ATOM 1629 C CA . ILE A 1 213 ? -14.237 5.961 6.426 1.00 92.25 213 ILE A CA 1
ATOM 1630 C C . ILE A 1 213 ? -15.590 6.341 5.832 1.00 92.25 213 ILE A C 1
ATOM 1632 O O . ILE A 1 213 ? -16.643 5.973 6.352 1.00 92.25 213 ILE A O 1
ATOM 1636 N N . THR A 1 214 ? -15.560 7.110 4.751 1.00 94.62 214 THR A N 1
ATOM 1637 C CA . THR A 1 214 ? -16.727 7.460 3.941 1.00 94.62 214 THR A CA 1
ATOM 1638 C C . THR A 1 214 ? -16.463 7.059 2.506 1.00 94.62 214 THR A C 1
ATOM 1640 O O . THR A 1 214 ? -15.489 7.501 1.912 1.00 94.62 214 THR A O 1
ATOM 1643 N N . VAL A 1 215 ? -17.323 6.227 1.942 1.00 95.44 215 VAL A N 1
ATOM 1644 C CA . VAL A 1 215 ? -17.262 5.822 0.541 1.00 95.44 215 VAL A CA 1
ATOM 1645 C C . VAL A 1 215 ? -17.864 6.939 -0.290 1.00 95.44 215 VAL A C 1
ATOM 1647 O O . VAL A 1 215 ? -19.008 7.323 -0.053 1.00 95.44 215 VAL A O 1
ATOM 1650 N N . LEU A 1 216 ? -17.088 7.478 -1.225 1.00 96.12 216 LEU A N 1
ATOM 1651 C CA . LEU A 1 216 ? -17.491 8.586 -2.087 1.00 96.12 216 LEU A CA 1
ATOM 1652 C C . LEU A 1 216 ? -17.929 8.093 -3.466 1.00 96.12 216 LEU A C 1
ATOM 1654 O O . LEU A 1 216 ? -18.938 8.563 -3.982 1.00 96.12 216 LEU A O 1
ATOM 1658 N N . ASP A 1 217 ? -17.186 7.147 -4.045 1.00 95.06 217 ASP A N 1
ATOM 1659 C CA . ASP A 1 217 ? -17.460 6.607 -5.377 1.00 95.06 217 ASP A CA 1
ATOM 1660 C C . ASP A 1 217 ? -17.034 5.133 -5.489 1.00 95.06 217 ASP A C 1
ATOM 1662 O O . ASP A 1 217 ? -16.005 4.718 -4.949 1.00 95.06 217 ASP A O 1
ATOM 1666 N N . VAL A 1 218 ? -17.838 4.354 -6.215 1.00 94.62 218 VAL A N 1
ATOM 1667 C CA . VAL A 1 218 ? -17.622 2.933 -6.543 1.00 94.62 218 VAL A CA 1
ATOM 1668 C C . VAL A 1 218 ? -17.491 2.692 -8.051 1.00 94.62 218 VAL A C 1
ATOM 1670 O O . VAL A 1 218 ? -17.331 1.555 -8.485 1.00 94.62 218 VAL A O 1
ATOM 1673 N N . SER A 1 219 ? -17.544 3.741 -8.876 1.00 92.94 219 SER A N 1
ATOM 1674 C CA . SER A 1 219 ? -17.478 3.636 -10.339 1.00 92.94 219 SER A CA 1
ATOM 1675 C C . SER A 1 219 ? -16.161 3.036 -10.856 1.00 92.94 219 SER A C 1
ATOM 1677 O O . SER A 1 219 ? -16.091 2.575 -11.996 1.00 92.94 219 SER A O 1
ATOM 1679 N N . GLY A 1 220 ? -15.098 3.061 -10.046 1.00 93.38 220 GLY A N 1
ATOM 1680 C CA . GLY A 1 220 ? -13.809 2.430 -10.339 1.00 93.38 220 GLY A CA 1
ATOM 1681 C C . GLY A 1 220 ? -13.821 0.906 -10.199 1.00 93.38 220 GLY A C 1
ATOM 1682 O O . GLY A 1 220 ? -13.021 0.230 -10.840 1.00 93.38 220 GLY A O 1
ATOM 1683 N N . VAL A 1 221 ? -14.763 0.326 -9.446 1.00 94.81 221 VAL A N 1
ATOM 1684 C CA . VAL A 1 221 ? -14.734 -1.104 -9.088 1.00 94.81 221 VAL A CA 1
ATOM 1685 C C . VAL A 1 221 ? -14.724 -1.988 -10.327 1.00 94.81 221 VAL A C 1
ATOM 1687 O O . VAL A 1 221 ? -13.863 -2.850 -10.476 1.00 94.81 221 VAL A O 1
ATOM 1690 N N . THR A 1 222 ? -15.639 -1.747 -11.261 1.00 91.56 222 THR A N 1
ATOM 1691 C CA . THR A 1 222 ? -15.722 -2.539 -12.491 1.00 91.56 222 THR A CA 1
ATOM 1692 C C . THR A 1 222 ? -14.722 -2.100 -13.554 1.00 91.56 222 THR A C 1
ATOM 1694 O O . THR A 1 222 ? -14.510 -2.847 -14.502 1.00 91.56 222 THR A O 1
ATOM 1697 N N . ARG A 1 223 ? -14.091 -0.927 -13.426 1.00 91.31 223 ARG A N 1
ATOM 1698 C CA . ARG A 1 223 ? -13.107 -0.430 -14.401 1.00 91.31 223 ARG A CA 1
ATOM 1699 C C . ARG A 1 223 ? -11.708 -0.959 -14.105 1.00 91.31 223 ARG A C 1
ATOM 1701 O O . ARG A 1 223 ? -11.052 -1.501 -14.985 1.00 91.31 223 ARG A O 1
ATOM 1708 N N . ASN A 1 224 ? -11.270 -0.798 -12.865 1.00 90.06 224 ASN A N 1
ATOM 1709 C CA . ASN A 1 224 ? -9.909 -1.062 -12.413 1.00 90.06 224 ASN A CA 1
ATOM 1710 C C . ASN A 1 224 ? -9.871 -1.484 -10.934 1.00 90.06 224 ASN A C 1
ATOM 1712 O O . ASN A 1 224 ? -8.850 -1.324 -10.274 1.00 90.06 224 ASN A O 1
ATOM 1716 N N . GLY A 1 225 ? -10.975 -2.006 -10.389 1.00 92.19 225 GLY A N 1
ATOM 1717 C CA . GLY A 1 225 ? -11.037 -2.489 -9.007 1.00 92.19 225 GLY A CA 1
ATOM 1718 C C . GLY A 1 225 ? -10.715 -1.424 -7.965 1.00 92.19 225 GLY A C 1
ATOM 1719 O O . GLY A 1 225 ? -10.164 -1.768 -6.920 1.00 92.19 225 GLY A O 1
ATOM 1720 N N . THR A 1 226 ? -11.021 -0.150 -8.233 1.00 94.56 226 THR A N 1
ATOM 1721 C CA . THR A 1 226 ? -10.779 0.935 -7.276 1.00 94.56 226 THR A CA 1
ATOM 1722 C C . THR A 1 226 ? -12.052 1.487 -6.642 1.00 94.56 226 THR A C 1
ATOM 1724 O O . THR A 1 226 ? -13.146 1.428 -7.206 1.00 94.56 226 THR A O 1
ATOM 1727 N N . LEU A 1 227 ? -11.897 2.044 -5.442 1.00 95.81 227 LEU A N 1
ATOM 1728 C CA . LEU A 1 227 ? -12.913 2.816 -4.727 1.00 95.81 227 LEU A CA 1
ATOM 1729 C C . LEU A 1 227 ? -12.332 4.180 -4.357 1.00 95.81 227 LEU A C 1
ATOM 1731 O O . LEU A 1 227 ? -11.165 4.267 -3.972 1.00 95.81 227 LEU A O 1
ATOM 1735 N N . LEU A 1 228 ? -13.155 5.227 -4.392 1.00 96.94 228 LEU A N 1
ATOM 1736 C CA . LEU A 1 228 ? -12.796 6.527 -3.831 1.00 96.94 228 LEU A CA 1
ATOM 1737 C C . LEU A 1 228 ? -13.386 6.647 -2.428 1.00 96.94 228 LEU A C 1
ATOM 1739 O O . LEU A 1 228 ? -14.605 6.584 -2.248 1.00 96.94 228 LEU A O 1
ATOM 1743 N N . LEU A 1 229 ? -12.522 6.849 -1.440 1.00 96.75 229 LEU A N 1
ATOM 1744 C CA . LEU A 1 229 ? -12.889 6.965 -0.035 1.00 96.75 229 LEU A CA 1
ATOM 1745 C C . LEU A 1 229 ? -12.409 8.302 0.534 1.00 96.75 229 LEU A C 1
ATOM 1747 O O . LEU A 1 229 ? -11.385 8.825 0.116 1.00 96.75 229 LEU A O 1
ATOM 1751 N N . ARG A 1 230 ? -13.100 8.813 1.552 1.00 96.56 230 ARG A N 1
ATOM 1752 C CA . ARG A 1 230 ? -12.614 9.851 2.466 1.00 96.56 230 ARG A CA 1
ATOM 1753 C C . ARG A 1 230 ? -12.339 9.236 3.825 1.00 96.56 230 ARG A C 1
ATOM 1755 O O . ARG A 1 230 ? -13.237 8.639 4.418 1.00 96.56 230 ARG A O 1
ATOM 1762 N N . THR A 1 231 ? -11.127 9.400 4.338 1.00 94.00 231 THR A N 1
ATOM 1763 C CA . THR A 1 231 ? -10.707 8.782 5.601 1.00 94.00 231 THR A CA 1
ATOM 1764 C C . THR A 1 231 ? -9.695 9.632 6.357 1.00 94.00 231 THR A C 1
ATOM 1766 O O . THR A 1 231 ? -9.018 10.467 5.770 1.00 94.00 231 THR A O 1
ATOM 1769 N N . ASN A 1 232 ? -9.566 9.403 7.662 1.00 90.56 232 ASN A N 1
ATOM 1770 C CA . ASN A 1 232 ? -8.436 9.891 8.453 1.00 90.56 232 ASN A CA 1
ATOM 1771 C C . ASN A 1 232 ? -7.314 8.835 8.552 1.00 90.56 232 ASN A C 1
ATOM 1773 O O . ASN A 1 232 ? -7.415 7.749 7.975 1.00 90.56 232 ASN A O 1
ATOM 1777 N N . GLU A 1 233 ? -6.258 9.140 9.312 1.00 88.50 233 GLU A N 1
ATOM 1778 C CA . GLU A 1 233 ? -5.112 8.241 9.527 1.00 88.50 233 GLU A CA 1
ATOM 1779 C C . GLU A 1 233 ? -5.521 6.868 10.090 1.00 88.50 233 GLU A C 1
ATOM 1781 O O . GLU A 1 233 ? -5.001 5.844 9.650 1.00 88.50 233 GLU A O 1
ATOM 1786 N N . ARG A 1 234 ? -6.503 6.819 11.004 1.00 87.81 234 ARG A N 1
ATOM 1787 C CA . ARG A 1 234 ? -7.017 5.554 11.554 1.00 87.81 234 ARG A CA 1
ATOM 1788 C C . ARG A 1 234 ? -7.635 4.675 10.471 1.00 87.81 234 ARG A C 1
ATOM 1790 O O . ARG A 1 234 ? -7.363 3.480 10.449 1.00 87.81 234 ARG A O 1
ATOM 1797 N N . GLY A 1 235 ? -8.441 5.242 9.576 1.00 89.81 235 GLY A N 1
ATOM 1798 C CA . GLY A 1 235 ? -9.036 4.450 8.500 1.00 89.81 235 GLY A CA 1
ATOM 1799 C C . GLY A 1 235 ? -8.023 4.042 7.424 1.00 89.81 235 GLY A C 1
ATOM 1800 O O . GLY A 1 235 ? -8.140 2.943 6.894 1.00 89.81 235 GLY A O 1
ATOM 1801 N N . LEU A 1 236 ? -6.967 4.833 7.169 1.00 89.88 236 LEU A N 1
ATOM 1802 C CA . LEU A 1 236 ? -5.837 4.379 6.335 1.00 89.88 236 LEU A CA 1
ATOM 1803 C C . LEU A 1 236 ? -5.139 3.168 6.964 1.00 89.88 236 LEU A C 1
ATOM 1805 O O . LEU A 1 236 ? -4.865 2.187 6.277 1.00 89.88 236 LEU A O 1
ATOM 1809 N N . ALA A 1 237 ? -4.902 3.206 8.276 1.00 87.12 237 ALA A N 1
ATOM 1810 C CA . ALA A 1 237 ? -4.330 2.077 9.001 1.00 87.12 237 ALA A CA 1
ATOM 1811 C C . ALA A 1 237 ? -5.238 0.839 8.970 1.00 87.12 237 ALA A C 1
ATOM 1813 O O . ALA A 1 237 ? -4.757 -0.273 8.772 1.00 87.12 237 ALA A O 1
ATOM 1814 N N . GLU A 1 238 ? -6.551 1.027 9.108 1.00 86.31 238 GLU A N 1
ATOM 1815 C CA . GLU A 1 238 ? -7.537 -0.050 9.009 1.00 86.31 238 GLU A CA 1
ATOM 1816 C C . GLU A 1 238 ? -7.527 -0.736 7.642 1.00 86.31 238 GLU A C 1
ATOM 1818 O O . GLU A 1 238 ? -7.496 -1.966 7.578 1.00 86.31 238 GLU A O 1
ATOM 1823 N N . LEU A 1 239 ? -7.507 0.056 6.568 1.00 88.25 239 LEU A N 1
ATOM 1824 C CA . LEU A 1 239 ? -7.454 -0.435 5.193 1.00 88.25 239 LEU A CA 1
ATOM 1825 C C . LEU A 1 239 ? -6.142 -1.176 4.901 1.00 88.25 239 LEU A C 1
ATOM 1827 O O . LEU A 1 239 ? -6.174 -2.233 4.269 1.00 88.25 239 LEU A O 1
ATOM 1831 N N . ALA A 1 240 ? -5.011 -0.651 5.384 1.00 85.69 240 ALA A N 1
ATOM 1832 C CA . ALA A 1 240 ? -3.695 -1.246 5.169 1.00 85.69 240 ALA A CA 1
ATOM 1833 C C . ALA A 1 240 ? -3.507 -2.547 5.954 1.00 85.69 240 ALA A C 1
ATOM 1835 O O . ALA A 1 240 ? -3.200 -3.585 5.383 1.00 85.69 240 ALA A O 1
ATOM 1836 N N . TRP A 1 241 ? -3.692 -2.511 7.276 1.00 81.31 241 TRP A N 1
ATOM 1837 C CA . TRP A 1 241 ? -3.306 -3.631 8.131 1.00 81.31 241 TRP A CA 1
ATOM 1838 C C . TRP A 1 241 ? -4.174 -4.874 7.950 1.00 81.31 241 TRP A C 1
ATOM 1840 O O . TRP A 1 241 ? -3.766 -5.974 8.310 1.00 81.31 241 TRP A O 1
ATOM 1850 N N . ASN A 1 242 ? -5.390 -4.724 7.435 1.00 76.31 242 ASN A N 1
ATOM 1851 C CA . ASN A 1 242 ? -6.263 -5.866 7.190 1.00 76.31 242 ASN A CA 1
ATOM 1852 C C . ASN A 1 242 ? -6.094 -6.454 5.782 1.00 76.31 242 ASN A C 1
ATOM 1854 O O . ASN A 1 242 ? -6.895 -7.306 5.394 1.00 76.31 242 ASN A O 1
ATOM 1858 N N . ASP A 1 243 ? -5.078 -6.007 5.031 1.00 76.75 243 ASP A N 1
ATOM 1859 C CA . ASP A 1 243 ? -4.846 -6.375 3.630 1.00 76.75 243 ASP A CA 1
ATOM 1860 C C . ASP A 1 243 ? -6.097 -6.125 2.757 1.00 76.75 243 ASP A C 1
ATOM 1862 O O . ASP A 1 243 ? -6.366 -6.829 1.790 1.00 76.75 243 ASP A O 1
ATOM 1866 N N . TRP A 1 244 ? -6.933 -5.150 3.128 1.00 76.94 244 TRP A N 1
ATOM 1867 C CA . TRP A 1 244 ? -8.196 -4.876 2.436 1.00 76.94 244 TRP A CA 1
ATOM 1868 C C . TRP A 1 244 ? -8.002 -4.007 1.196 1.00 76.94 244 TRP A C 1
ATOM 1870 O O . TRP A 1 244 ? -8.748 -4.134 0.224 1.00 76.94 244 TRP A O 1
ATOM 1880 N N . ALA A 1 245 ? -6.999 -3.132 1.236 1.00 82.88 245 ALA A N 1
ATOM 1881 C CA . ALA A 1 245 ? -6.539 -2.358 0.099 1.00 82.88 245 ALA A CA 1
ATOM 1882 C C . ALA A 1 245 ? -5.092 -2.743 -0.214 1.00 82.88 245 ALA A C 1
ATOM 1884 O O . ALA A 1 245 ? -4.205 -2.585 0.622 1.00 82.88 245 ALA A O 1
ATOM 1885 N N . VAL A 1 246 ? -4.837 -3.199 -1.441 1.00 82.19 246 VAL A N 1
ATOM 1886 C CA . VAL A 1 246 ? -3.470 -3.512 -1.884 1.00 82.19 246 VAL A CA 1
ATOM 1887 C C . VAL A 1 246 ? -2.671 -2.251 -2.201 1.00 82.19 246 VAL A C 1
ATOM 1889 O O . VAL A 1 246 ? -1.449 -2.255 -2.103 1.00 82.19 246 VAL A O 1
ATOM 1892 N N . ALA A 1 247 ? -3.341 -1.158 -2.561 1.00 86.69 247 ALA A N 1
ATOM 1893 C CA . ALA A 1 247 ? -2.732 0.147 -2.788 1.00 86.69 247 ALA A CA 1
ATOM 1894 C C . ALA A 1 247 ? -3.678 1.257 -2.314 1.00 86.69 247 ALA A C 1
ATOM 1896 O O . ALA A 1 247 ? -4.898 1.100 -2.377 1.00 86.69 247 ALA A O 1
ATOM 1897 N N . MET A 1 248 ? -3.112 2.370 -1.845 1.00 89.38 248 MET A N 1
ATOM 1898 C CA . MET A 1 248 ? -3.846 3.526 -1.327 1.00 89.38 248 MET A CA 1
ATOM 1899 C C . MET A 1 248 ? -3.190 4.829 -1.789 1.00 89.38 248 MET A C 1
ATOM 1901 O O . MET A 1 248 ? -2.176 5.262 -1.244 1.00 89.38 248 MET A O 1
ATOM 1905 N N . LYS A 1 249 ? -3.783 5.463 -2.796 1.00 90.44 249 LYS A N 1
ATOM 1906 C CA . LYS A 1 249 ? -3.240 6.638 -3.477 1.00 90.44 249 LYS A CA 1
ATOM 1907 C C . LYS A 1 249 ? -3.943 7.901 -3.008 1.00 90.44 249 LYS A C 1
ATOM 1909 O O . LYS A 1 249 ? -5.165 7.929 -2.895 1.00 90.44 249 LYS A O 1
ATOM 1914 N N . ALA A 1 250 ? -3.200 8.987 -2.802 1.00 92.75 250 ALA A N 1
ATOM 1915 C CA . ALA A 1 250 ? -3.813 10.313 -2.692 1.00 92.75 250 ALA A CA 1
ATOM 1916 C C . ALA A 1 250 ? -4.652 10.607 -3.948 1.00 92.75 250 ALA A C 1
ATOM 1918 O O . ALA A 1 250 ? -4.105 10.652 -5.050 1.00 92.75 250 ALA A O 1
ATOM 1919 N N . ALA A 1 251 ? -5.961 10.820 -3.790 1.00 93.94 251 ALA A N 1
ATOM 1920 C CA . ALA A 1 251 ? -6.865 10.971 -4.928 1.00 93.94 251 ALA A CA 1
ATOM 1921 C C . ALA A 1 251 ? -6.442 12.146 -5.831 1.00 93.94 251 ALA A C 1
ATOM 1923 O O . ALA A 1 251 ? -6.181 13.254 -5.345 1.00 93.94 251 ALA A O 1
ATOM 1924 N N . GLY A 1 252 ? -6.340 11.901 -7.141 1.00 89.94 252 GLY A N 1
ATOM 1925 C CA . GLY A 1 252 ? -5.936 12.900 -8.137 1.00 89.94 252 GLY A CA 1
ATOM 1926 C C . GLY A 1 252 ? -4.485 13.388 -8.032 1.00 89.94 252 GLY A C 1
ATOM 1927 O O . GLY A 1 252 ? -4.133 14.376 -8.672 1.00 89.94 252 GLY A O 1
ATOM 1928 N N . TYR A 1 253 ? -3.641 12.754 -7.213 1.00 91.00 253 TYR A N 1
ATOM 1929 C CA . TYR A 1 253 ? -2.206 13.034 -7.201 1.00 91.00 253 TYR A CA 1
ATOM 1930 C C . TYR A 1 253 ? -1.513 12.239 -8.305 1.00 91.00 253 TYR A C 1
ATOM 1932 O O . TYR A 1 253 ? -1.651 11.022 -8.356 1.00 91.00 253 TYR A O 1
ATOM 1940 N N . ALA A 1 254 ? -0.744 12.920 -9.150 1.00 85.56 254 ALA A N 1
ATOM 1941 C CA . ALA A 1 254 ? 0.133 12.260 -10.107 1.00 85.56 254 ALA A CA 1
ATOM 1942 C C . ALA A 1 254 ? 1.439 11.858 -9.413 1.00 85.56 254 ALA A C 1
ATOM 1944 O O . ALA A 1 254 ? 2.136 12.718 -8.860 1.00 85.56 254 ALA A O 1
ATOM 1945 N N . ALA A 1 255 ? 1.757 10.564 -9.454 1.00 80.94 255 ALA A N 1
ATOM 1946 C CA . ALA A 1 255 ? 2.974 10.011 -8.880 1.00 80.94 255 ALA A CA 1
ATOM 1947 C C . ALA A 1 255 ? 4.226 10.727 -9.412 1.00 80.94 255 ALA A C 1
ATOM 1949 O O . ALA A 1 255 ? 4.342 11.050 -10.596 1.00 80.94 255 ALA A O 1
ATOM 1950 N N . ARG A 1 256 ? 5.199 10.965 -8.531 1.00 78.56 256 ARG A N 1
ATOM 1951 C CA . ARG A 1 256 ? 6.501 11.541 -8.893 1.00 78.56 256 ARG A CA 1
ATOM 1952 C C . ARG A 1 256 ? 7.531 10.433 -9.041 1.00 78.56 256 ARG A C 1
ATOM 1954 O O . ARG A 1 256 ? 8.467 10.331 -8.254 1.00 78.56 256 ARG A O 1
ATOM 1961 N N . THR A 1 257 ? 7.353 9.581 -10.042 1.00 76.50 257 THR A N 1
ATOM 1962 C CA . THR A 1 257 ? 8.296 8.491 -10.308 1.00 76.50 257 THR A CA 1
ATOM 1963 C C . THR A 1 257 ? 9.452 8.948 -11.187 1.00 76.50 257 THR A C 1
ATOM 1965 O O . THR A 1 257 ? 9.306 9.789 -12.074 1.00 76.50 257 THR A O 1
ATOM 1968 N N . SER A 1 258 ? 10.615 8.343 -10.978 1.00 79.94 258 SER A N 1
ATOM 1969 C CA . SER A 1 258 ? 11.748 8.447 -11.892 1.00 79.94 258 SER A CA 1
ATOM 1970 C C . SER A 1 258 ? 12.483 7.115 -11.931 1.00 79.94 258 SER A C 1
ATOM 1972 O O . SER A 1 258 ? 12.517 6.397 -10.931 1.00 79.94 258 SER A O 1
ATOM 1974 N N . VAL A 1 259 ? 13.074 6.793 -13.081 1.00 83.44 259 VAL A N 1
ATOM 1975 C CA . VAL A 1 259 ? 13.951 5.627 -13.205 1.00 83.44 259 VAL A CA 1
ATOM 1976 C C . VAL A 1 259 ? 15.243 5.911 -12.441 1.00 83.44 259 VAL A C 1
ATOM 1978 O O . VAL A 1 259 ? 15.968 6.854 -12.771 1.00 83.44 259 VAL A O 1
ATOM 1981 N N . ALA A 1 260 ? 15.555 5.099 -11.431 1.00 85.56 260 ALA A N 1
ATOM 1982 C CA . ALA A 1 260 ? 16.810 5.221 -10.700 1.00 85.56 260 ALA A CA 1
ATOM 1983 C C . ALA A 1 260 ? 17.966 4.670 -11.545 1.00 85.56 260 ALA A C 1
ATOM 1985 O O . ALA A 1 260 ? 18.030 3.470 -11.816 1.00 85.56 260 ALA A O 1
ATOM 1986 N N . VAL A 1 261 ? 18.897 5.534 -11.953 1.00 86.38 261 VAL A N 1
ATOM 1987 C CA . VAL A 1 261 ? 20.081 5.129 -12.723 1.00 86.38 261 VAL A CA 1
ATOM 1988 C C . VAL A 1 261 ? 21.299 5.128 -11.812 1.00 86.38 261 VAL A C 1
ATOM 1990 O O . VAL A 1 261 ? 21.702 6.166 -11.288 1.00 86.38 261 VAL A O 1
ATOM 1993 N N . GLY A 1 262 ? 21.870 3.946 -11.605 1.00 85.62 262 GLY A N 1
ATOM 1994 C CA . GLY A 1 262 ? 23.003 3.724 -10.714 1.00 85.62 262 GLY A CA 1
ATOM 1995 C C . GLY A 1 262 ? 24.173 3.059 -11.424 1.00 85.62 262 GLY A C 1
ATOM 1996 O O . GLY A 1 262 ? 24.036 2.532 -12.524 1.00 85.62 262 GLY A O 1
ATOM 1997 N N . SER A 1 263 ? 25.335 3.054 -10.776 1.00 83.56 263 SER A N 1
ATOM 1998 C CA . SER A 1 263 ? 26.510 2.336 -11.268 1.00 83.56 263 SER A CA 1
ATOM 1999 C C . SER A 1 263 ? 27.038 1.367 -10.221 1.00 83.56 263 SER A C 1
ATOM 2001 O O . SER A 1 263 ? 27.163 1.770 -9.065 1.00 83.56 263 SER A O 1
ATOM 2003 N N . GLN A 1 264 ? 27.429 0.159 -10.622 1.00 80.94 264 GLN A N 1
ATOM 2004 C CA . GLN A 1 264 ? 28.052 -0.829 -9.734 1.00 80.94 264 GLN A CA 1
ATOM 2005 C C . GLN A 1 264 ? 29.402 -1.320 -10.289 1.00 80.94 264 GLN A C 1
ATOM 2007 O O . GLN A 1 264 ? 29.592 -1.310 -11.508 1.00 80.94 264 GLN A O 1
ATOM 2012 N N . PRO A 1 265 ? 30.366 -1.708 -9.431 1.00 68.19 265 PRO A N 1
ATOM 2013 C CA . PRO A 1 265 ? 31.619 -2.322 -9.877 1.00 68.19 265 PRO A CA 1
ATOM 2014 C C . PRO A 1 265 ? 31.370 -3.686 -10.546 1.00 68.19 265 PRO A C 1
ATOM 2016 O O . PRO A 1 265 ? 30.334 -4.303 -10.297 1.00 68.19 265 PRO A O 1
ATOM 2019 N N . TYR A 1 266 ? 32.316 -4.153 -11.377 1.00 61.78 266 TYR A N 1
ATOM 2020 C CA . TYR A 1 266 ? 32.189 -5.439 -12.075 1.00 61.78 266 TYR A CA 1
ATOM 2021 C C . TYR A 1 266 ? 31.846 -6.597 -11.122 1.00 61.78 266 TYR A C 1
ATOM 2023 O O . TYR A 1 266 ? 32.487 -6.770 -10.082 1.00 61.78 266 TYR A O 1
ATOM 2031 N N . GLY A 1 267 ? 30.874 -7.416 -11.520 1.00 60.88 267 GLY A N 1
ATOM 2032 C CA . GLY A 1 267 ? 30.639 -8.749 -10.978 1.00 60.88 267 GLY A CA 1
ATOM 2033 C C . GLY A 1 267 ? 31.638 -9.776 -11.529 1.00 60.88 267 GLY A C 1
ATOM 2034 O O . GLY A 1 267 ? 32.536 -9.464 -12.305 1.00 60.88 267 GLY A O 1
ATOM 2035 N N . SER A 1 268 ? 31.472 -11.044 -11.157 1.00 58.56 268 SER A N 1
ATOM 2036 C CA . SER A 1 268 ? 32.312 -12.182 -11.584 1.00 58.56 268 SER A CA 1
ATOM 2037 C C . SER A 1 268 ? 32.122 -12.615 -13.049 1.00 58.56 268 SER A C 1
ATOM 2039 O O . SER A 1 268 ? 32.608 -13.669 -13.459 1.00 58.56 268 SER A O 1
ATOM 2041 N N . LEU A 1 269 ? 31.391 -11.834 -13.839 1.00 67.44 269 LEU A N 1
ATOM 2042 C CA . LEU A 1 269 ? 31.033 -12.157 -15.214 1.00 67.44 269 LEU A CA 1
ATOM 2043 C C . LEU A 1 269 ? 32.152 -11.747 -16.197 1.00 67.44 269 LEU A C 1
ATOM 2045 O O . LEU A 1 269 ? 32.922 -10.833 -15.899 1.00 67.44 269 LEU A O 1
ATOM 2049 N N . PRO A 1 270 ? 32.246 -12.382 -17.383 1.00 69.88 270 PRO A N 1
ATOM 2050 C CA . PRO A 1 270 ? 33.317 -12.124 -18.346 1.00 69.88 270 PRO A CA 1
ATOM 2051 C C . PRO A 1 270 ? 33.433 -10.648 -18.742 1.00 69.88 270 PRO A C 1
ATOM 2053 O O . PRO A 1 270 ? 32.425 -9.934 -18.804 1.00 69.88 270 PRO A O 1
ATOM 2056 N N . ALA A 1 271 ? 34.660 -10.218 -19.047 1.00 71.62 271 ALA A N 1
ATOM 2057 C CA . ALA A 1 271 ? 34.923 -8.889 -19.586 1.00 71.62 271 ALA A CA 1
ATOM 2058 C C . ALA A 1 271 ? 34.185 -8.696 -20.920 1.00 71.62 271 ALA A C 1
ATOM 2060 O O . ALA A 1 271 ? 34.108 -9.614 -21.738 1.00 71.62 271 ALA A O 1
ATOM 2061 N N . LEU A 1 272 ? 33.631 -7.502 -21.116 1.00 79.56 272 LEU A N 1
ATOM 2062 C CA . LEU A 1 272 ? 32.932 -7.128 -22.343 1.00 79.56 272 LEU A CA 1
ATOM 2063 C C . LEU A 1 272 ? 33.920 -6.581 -23.381 1.00 79.56 272 LEU A C 1
ATOM 2065 O O . LEU A 1 272 ? 35.027 -6.164 -23.035 1.00 79.56 272 LEU A O 1
ATOM 2069 N N . GLY A 1 273 ? 33.515 -6.576 -24.652 1.00 77.75 273 GLY A N 1
ATOM 2070 C CA . GLY A 1 273 ? 34.286 -5.930 -25.713 1.00 77.75 273 GLY A CA 1
ATOM 2071 C C . GLY A 1 273 ? 34.296 -4.396 -25.585 1.00 77.75 273 GLY A C 1
ATOM 2072 O O . GLY A 1 273 ? 33.508 -3.832 -24.825 1.00 77.75 273 GLY A O 1
ATOM 2073 N N . PRO A 1 274 ? 35.164 -3.692 -26.334 1.00 77.62 274 PRO A N 1
ATOM 2074 C CA . PRO A 1 274 ? 35.146 -2.230 -26.389 1.00 77.62 274 PRO A CA 1
ATOM 2075 C C . PRO A 1 274 ? 33.772 -1.688 -26.815 1.00 77.62 274 PRO A C 1
ATOM 2077 O O . PRO A 1 274 ? 33.164 -2.231 -27.738 1.00 77.62 274 PRO A O 1
ATOM 2080 N N . GLY A 1 275 ? 33.297 -0.619 -26.165 1.00 81.06 275 GLY A N 1
ATOM 2081 C CA . GLY A 1 275 ? 32.001 0.009 -26.473 1.00 81.06 275 GLY A CA 1
ATOM 2082 C C . GLY A 1 275 ? 30.780 -0.846 -26.103 1.00 81.06 275 GLY A C 1
ATOM 2083 O O . GLY A 1 275 ? 29.732 -0.762 -26.748 1.00 81.06 275 GLY A O 1
ATOM 2084 N N . GLN A 1 276 ? 30.946 -1.749 -25.133 1.00 87.62 276 GLN A N 1
ATOM 2085 C CA . GLN A 1 276 ? 29.887 -2.610 -24.623 1.00 87.62 276 GLN A CA 1
ATOM 2086 C C . GLN A 1 276 ? 29.723 -2.403 -23.125 1.00 87.62 276 GLN A C 1
ATOM 2088 O O . GLN A 1 276 ? 30.689 -2.434 -22.358 1.00 87.62 276 GLN A O 1
ATOM 2093 N N . PHE A 1 277 ? 28.472 -2.288 -22.705 1.00 88.38 277 PHE A N 1
ATOM 2094 C CA . PHE A 1 277 ? 28.102 -2.118 -21.314 1.00 88.38 277 PHE A CA 1
ATOM 2095 C C . PHE A 1 277 ? 27.098 -3.172 -20.896 1.00 88.38 277 PHE A C 1
ATOM 2097 O O . PHE A 1 277 ? 26.179 -3.510 -21.641 1.00 88.38 277 PHE A O 1
ATOM 2104 N N . ARG A 1 278 ? 27.254 -3.670 -19.671 1.00 91.12 278 ARG A N 1
ATOM 2105 C CA . ARG A 1 278 ? 26.260 -4.526 -19.034 1.00 91.12 278 ARG A CA 1
ATOM 2106 C C . ARG A 1 278 ? 25.405 -3.668 -18.116 1.00 91.12 278 ARG A C 1
ATOM 2108 O O . ARG A 1 278 ? 25.928 -2.888 -17.323 1.00 91.12 278 ARG A O 1
ATOM 2115 N N . ALA A 1 279 ? 24.095 -3.813 -18.232 1.00 91.94 279 ALA A N 1
ATOM 2116 C CA . ALA A 1 279 ? 23.132 -3.139 -17.381 1.00 91.94 279 ALA A CA 1
ATOM 2117 C C . ALA A 1 279 ? 22.169 -4.163 -16.781 1.00 91.94 279 ALA A C 1
ATOM 2119 O O . ALA A 1 279 ? 21.713 -5.075 -1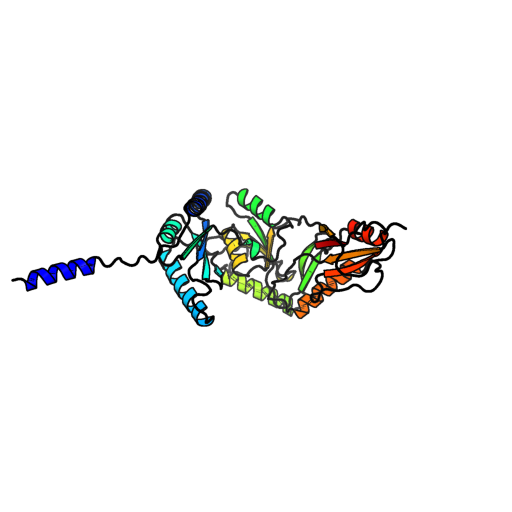7.468 1.00 91.94 279 ALA A O 1
ATOM 2120 N N . VAL A 1 280 ? 21.854 -4.002 -15.500 1.00 92.88 280 VAL A N 1
ATOM 2121 C CA . VAL A 1 280 ? 20.731 -4.681 -14.855 1.00 92.88 280 VAL A CA 1
ATOM 2122 C C . VAL A 1 280 ? 19.546 -3.733 -14.905 1.00 92.88 280 VAL A C 1
ATOM 2124 O O . VAL A 1 280 ? 19.600 -2.641 -14.341 1.00 92.88 280 VAL A O 1
ATOM 2127 N N . VAL A 1 281 ? 18.495 -4.142 -15.598 1.00 93.56 281 VAL A N 1
ATOM 2128 C CA . VAL A 1 281 ? 17.265 -3.375 -15.777 1.00 93.56 281 VAL A CA 1
ATOM 2129 C C . VAL A 1 281 ? 16.145 -4.083 -15.047 1.00 93.56 281 VAL A C 1
ATOM 2131 O O . VAL A 1 281 ? 16.014 -5.302 -15.170 1.00 93.56 281 VAL A O 1
ATOM 2134 N N . SER A 1 282 ? 15.323 -3.330 -14.324 1.00 91.94 282 SER A N 1
ATOM 2135 C CA . SER A 1 282 ? 14.270 -3.927 -13.513 1.00 91.94 282 SER A CA 1
ATOM 2136 C C . SER A 1 282 ? 13.009 -3.101 -13.461 1.00 91.94 282 SER A C 1
ATOM 2138 O O . SER A 1 282 ? 13.043 -1.869 -13.462 1.00 91.94 282 SER A O 1
ATOM 2140 N N . LEU A 1 283 ? 11.896 -3.811 -13.323 1.00 89.06 283 LEU A N 1
ATOM 2141 C CA . LEU A 1 283 ? 10.603 -3.224 -13.006 1.00 89.06 283 LEU A CA 1
ATOM 2142 C C . LEU A 1 283 ? 10.644 -2.575 -11.610 1.00 89.06 283 LEU A C 1
ATOM 2144 O O . LEU A 1 283 ? 11.482 -2.954 -10.777 1.00 89.06 283 LEU A O 1
ATOM 2148 N N . PRO A 1 284 ? 9.746 -1.618 -11.313 1.00 83.50 284 PRO A N 1
ATOM 2149 C CA . PRO A 1 284 ? 9.561 -1.129 -9.957 1.00 83.50 284 PRO A CA 1
ATOM 2150 C C . PRO A 1 284 ? 9.139 -2.274 -9.020 1.00 83.50 284 PRO A C 1
ATOM 2152 O O . PRO A 1 284 ? 9.111 -3.459 -9.369 1.00 83.50 284 PRO A O 1
ATOM 2155 N N . TYR A 1 285 ? 8.806 -1.941 -7.781 1.00 71.38 285 TYR A N 1
ATOM 2156 C CA . TYR A 1 285 ? 8.363 -2.914 -6.786 1.00 71.38 285 TYR A CA 1
ATOM 2157 C C . TYR A 1 285 ? 6.822 -3.093 -6.729 1.00 71.38 285 TYR A C 1
ATOM 2159 O O . TYR A 1 285 ? 6.312 -3.164 -5.614 1.00 71.38 285 TYR A O 1
ATOM 2167 N N . PRO A 1 286 ? 6.021 -3.157 -7.824 1.00 59.12 286 PRO A N 1
ATOM 2168 C CA . PRO A 1 286 ? 4.583 -3.201 -7.638 1.00 59.12 286 PRO A CA 1
ATOM 2169 C C . PRO A 1 286 ? 4.130 -4.625 -7.289 1.00 59.12 286 PRO A C 1
ATOM 2171 O O . PRO A 1 286 ? 4.587 -5.617 -7.859 1.00 59.12 286 PRO A O 1
ATOM 2174 N N . PHE A 1 287 ? 3.207 -4.713 -6.333 1.00 57.72 287 PHE A N 1
ATOM 2175 C CA . PHE A 1 287 ? 2.337 -5.872 -6.103 1.00 57.72 287 PHE A CA 1
ATOM 2176 C C . PHE A 1 287 ? 3.000 -7.227 -5.759 1.00 57.72 287 PHE A C 1
ATOM 2178 O O . PHE A 1 287 ? 2.363 -8.275 -5.860 1.00 57.72 287 PHE A O 1
ATOM 2185 N N . ILE A 1 288 ? 4.251 -7.257 -5.286 1.00 56.53 288 ILE A N 1
ATOM 2186 C CA . ILE A 1 288 ? 4.983 -8.521 -5.007 1.00 56.53 288 ILE A CA 1
ATOM 2187 C C . ILE A 1 288 ? 4.344 -9.383 -3.917 1.00 56.53 288 ILE A C 1
ATOM 2189 O O . ILE A 1 288 ? 4.539 -10.598 -3.916 1.00 56.53 288 ILE A O 1
ATOM 2193 N N . ASN A 1 289 ? 3.538 -8.790 -3.041 1.00 59.75 289 ASN A N 1
ATOM 2194 C CA . ASN A 1 289 ? 2.815 -9.515 -1.996 1.00 59.75 289 ASN A CA 1
ATOM 2195 C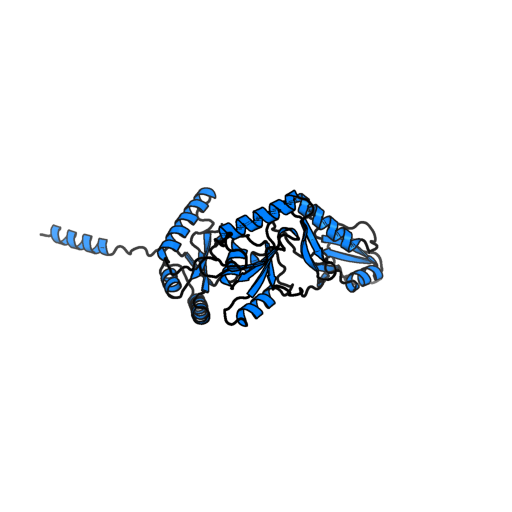 C . ASN A 1 289 ? 1.300 -9.574 -2.247 1.00 59.75 289 ASN A C 1
ATOM 2197 O O . ASN A 1 289 ? 0.548 -9.896 -1.332 1.00 59.75 289 ASN A O 1
ATOM 2201 N N . TRP A 1 290 ? 0.843 -9.290 -3.471 1.00 68.44 290 TRP A N 1
ATOM 2202 C CA . TRP A 1 290 ? -0.566 -9.442 -3.824 1.00 68.44 290 TRP A CA 1
ATOM 2203 C C . TRP A 1 290 ? -0.943 -10.930 -3.829 1.00 68.44 290 TRP A C 1
ATOM 2205 O O . TRP A 1 290 ? -0.413 -11.698 -4.635 1.00 68.44 290 TRP A O 1
ATOM 2215 N N . ARG A 1 291 ? -1.831 -11.351 -2.916 1.00 66.88 291 ARG A N 1
ATOM 2216 C CA . ARG A 1 291 ? -2.218 -12.764 -2.744 1.00 66.88 291 ARG A CA 1
ATOM 2217 C C . ARG A 1 291 ? -3.283 -13.211 -3.752 1.00 66.88 291 ARG A C 1
ATOM 2219 O O . ARG A 1 291 ? -3.353 -14.394 -4.071 1.00 66.88 291 ARG A O 1
ATOM 2226 N N . GLY A 1 292 ? -4.056 -12.275 -4.300 1.00 67.44 292 GLY A N 1
ATOM 2227 C CA . GLY A 1 292 ? -5.069 -12.500 -5.333 1.00 67.44 292 GLY A CA 1
ATOM 2228 C C . GLY A 1 292 ? -4.504 -12.887 -6.701 1.00 67.44 292 GLY A C 1
ATOM 2229 O O . GLY A 1 292 ? -5.262 -13.338 -7.563 1.00 67.44 292 GLY A O 1
ATOM 2230 N N . LEU A 1 293 ? -3.183 -12.770 -6.889 1.00 74.25 293 LEU A N 1
ATOM 2231 C CA . LEU A 1 293 ? -2.483 -13.159 -8.105 1.00 74.25 293 LEU A CA 1
ATOM 2232 C C . LEU A 1 293 ? -1.623 -14.405 -7.872 1.00 74.25 293 LEU A C 1
ATOM 2234 O O . LEU A 1 293 ? -0.656 -14.388 -7.109 1.00 74.25 293 LEU A O 1
ATOM 2238 N N . ALA A 1 294 ? -1.931 -15.487 -8.588 1.00 80.62 294 ALA A N 1
ATOM 2239 C CA . ALA A 1 294 ? -1.103 -16.687 -8.568 1.00 80.62 294 ALA A CA 1
ATOM 2240 C C . ALA A 1 294 ? 0.340 -16.368 -9.004 1.00 80.62 294 ALA A C 1
ATOM 2242 O O . ALA A 1 294 ? 0.562 -15.599 -9.944 1.00 80.62 294 ALA A O 1
ATOM 2243 N N . TYR A 1 295 ? 1.327 -17.007 -8.364 1.00 82.94 295 TYR A N 1
ATOM 2244 C CA . TYR A 1 295 ? 2.750 -16.762 -8.637 1.00 82.94 295 TYR A CA 1
ATOM 2245 C C . TYR A 1 295 ? 3.094 -16.879 -10.129 1.00 82.94 295 TYR A C 1
ATOM 2247 O O . TYR A 1 295 ? 3.766 -16.008 -10.674 1.00 82.94 295 TYR A O 1
ATOM 2255 N N . ALA A 1 296 ? 2.586 -17.912 -10.809 1.00 84.31 296 ALA A N 1
ATOM 2256 C CA . ALA A 1 296 ? 2.824 -18.121 -12.237 1.00 84.31 296 ALA A CA 1
ATOM 2257 C C . ALA A 1 296 ? 2.299 -16.956 -13.096 1.00 84.31 296 ALA A C 1
ATOM 2259 O O . ALA A 1 296 ? 3.000 -16.484 -13.991 1.00 84.31 296 ALA A O 1
ATOM 2260 N N . THR A 1 297 ? 1.104 -16.446 -12.788 1.00 84.69 297 THR A N 1
ATOM 2261 C CA . THR A 1 297 ? 0.523 -15.292 -13.483 1.00 84.69 297 THR A CA 1
ATOM 2262 C C . THR A 1 297 ? 1.347 -14.034 -13.235 1.00 84.69 297 THR A C 1
ATOM 2264 O O . THR A 1 297 ? 1.634 -13.298 -14.174 1.00 84.69 297 THR A O 1
ATOM 2267 N N . ARG A 1 298 ? 1.818 -13.817 -12.001 1.00 84.56 298 ARG A N 1
ATOM 2268 C CA . ARG A 1 298 ? 2.718 -12.702 -11.677 1.00 84.56 298 ARG A CA 1
ATOM 2269 C C . ARG A 1 298 ? 4.011 -12.747 -12.488 1.00 84.56 298 ARG A C 1
ATOM 2271 O O . ARG A 1 298 ? 4.425 -11.726 -13.024 1.00 84.56 298 ARG A O 1
ATOM 2278 N N . VAL A 1 299 ? 4.631 -13.921 -12.601 1.00 88.25 299 VAL A N 1
ATOM 2279 C CA . VAL A 1 299 ? 5.844 -14.105 -13.412 1.00 88.25 299 VAL A CA 1
ATOM 2280 C C . VAL A 1 299 ? 5.567 -13.810 -14.889 1.00 88.25 299 VAL A C 1
ATOM 2282 O O . VAL A 1 299 ? 6.358 -13.122 -15.530 1.00 88.25 299 VAL A O 1
ATOM 2285 N N . ALA A 1 300 ? 4.429 -14.263 -15.423 1.00 89.31 300 ALA A N 1
ATOM 2286 C CA . ALA A 1 300 ? 4.035 -13.973 -16.801 1.00 89.31 300 ALA A CA 1
ATOM 2287 C C . ALA A 1 300 ? 3.799 -12.470 -17.047 1.00 89.31 300 AL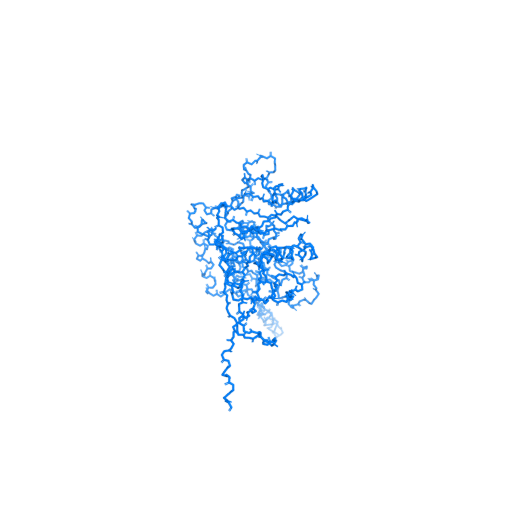A A C 1
ATOM 2289 O O . ALA A 1 300 ? 4.242 -11.943 -18.067 1.00 89.31 300 ALA A O 1
ATOM 2290 N N . VAL A 1 301 ? 3.157 -11.770 -16.105 1.00 88.88 301 VAL A N 1
ATOM 2291 C CA . VAL A 1 301 ? 2.949 -10.313 -16.168 1.00 88.88 301 VAL A CA 1
ATOM 2292 C C . VAL A 1 301 ? 4.283 -9.569 -16.110 1.00 88.88 301 VAL A C 1
ATOM 2294 O O . VAL A 1 301 ? 4.543 -8.742 -16.980 1.00 88.88 301 VAL A O 1
ATOM 2297 N N . ASN A 1 302 ? 5.160 -9.896 -15.154 1.00 90.50 302 ASN A N 1
ATOM 2298 C CA . ASN A 1 302 ? 6.494 -9.291 -15.057 1.00 90.50 302 ASN A CA 1
ATOM 2299 C C . ASN A 1 302 ? 7.282 -9.469 -16.355 1.00 90.50 302 ASN A C 1
ATOM 2301 O O . ASN A 1 302 ? 7.845 -8.513 -16.884 1.00 90.50 302 ASN A O 1
ATOM 2305 N N . ARG A 1 303 ? 7.268 -10.688 -16.900 1.00 92.38 303 ARG A N 1
ATOM 2306 C CA . ARG A 1 303 ? 7.917 -10.995 -18.168 1.00 92.38 303 ARG A CA 1
ATOM 2307 C C . ARG A 1 303 ? 7.387 -10.118 -19.295 1.00 92.38 303 ARG A C 1
ATOM 2309 O O . ARG A 1 303 ? 8.191 -9.480 -19.962 1.00 92.38 303 ARG A O 1
ATOM 2316 N N . ARG A 1 304 ? 6.062 -10.044 -19.469 1.00 92.94 304 ARG A N 1
ATOM 2317 C CA . ARG A 1 304 ? 5.422 -9.185 -20.479 1.00 92.94 304 ARG A CA 1
ATOM 2318 C C . ARG A 1 304 ? 5.883 -7.735 -20.335 1.00 92.94 304 ARG A C 1
ATOM 2320 O O . ARG A 1 304 ? 6.362 -7.156 -21.300 1.00 92.94 304 ARG A O 1
ATOM 2327 N N . LEU A 1 305 ? 5.771 -7.172 -19.131 1.00 92.19 305 LEU A N 1
ATOM 2328 C CA . LEU A 1 305 ? 6.119 -5.777 -18.849 1.00 92.19 305 LEU A CA 1
ATOM 2329 C C . LEU A 1 305 ? 7.584 -5.474 -19.162 1.00 92.19 305 LEU A C 1
ATOM 2331 O O . LEU A 1 305 ? 7.886 -4.474 -19.812 1.00 92.19 305 LEU A O 1
ATOM 2335 N N . LEU A 1 306 ? 8.494 -6.341 -18.713 1.00 92.88 306 LEU A N 1
ATOM 2336 C CA . LEU A 1 306 ? 9.923 -6.131 -18.898 1.00 92.88 306 LEU A CA 1
ATOM 2337 C C . LEU A 1 306 ? 10.337 -6.356 -20.356 1.00 92.88 306 LEU A C 1
ATOM 2339 O O . LEU A 1 306 ? 11.104 -5.561 -20.891 1.00 92.88 306 LEU A O 1
ATOM 2343 N N . GLU A 1 307 ? 9.794 -7.372 -21.033 1.00 94.38 307 GLU A N 1
ATOM 2344 C CA . GLU A 1 307 ? 9.992 -7.572 -22.473 1.00 94.38 307 GLU A CA 1
ATOM 2345 C C . GLU A 1 307 ? 9.445 -6.386 -23.283 1.00 94.38 307 GLU A C 1
ATOM 2347 O O . GLU A 1 307 ? 10.122 -5.914 -24.192 1.00 94.38 307 GLU A O 1
ATOM 2352 N N . ASP A 1 308 ? 8.270 -5.848 -22.944 1.00 94.06 308 ASP A N 1
ATOM 2353 C CA . ASP A 1 308 ? 7.687 -4.677 -23.609 1.00 94.06 308 ASP A CA 1
ATOM 2354 C C . ASP A 1 308 ? 8.499 -3.392 -23.374 1.00 94.06 308 ASP A C 1
ATOM 2356 O O . ASP A 1 308 ? 8.586 -2.546 -24.268 1.00 94.06 308 ASP A O 1
ATOM 2360 N N . ALA A 1 309 ? 9.082 -3.220 -22.184 1.00 92.81 309 ALA A N 1
ATOM 2361 C CA . ALA A 1 309 ? 9.974 -2.102 -21.870 1.00 92.81 309 ALA A CA 1
ATOM 2362 C C . ALA A 1 309 ? 11.314 -2.209 -22.607 1.00 92.81 309 ALA A C 1
ATOM 2364 O O . ALA A 1 309 ? 11.880 -1.198 -23.018 1.00 92.81 309 ALA A O 1
ATOM 2365 N N . LEU A 1 310 ? 11.799 -3.433 -22.812 1.00 93.88 310 LEU A N 1
ATOM 2366 C CA . LEU A 1 310 ? 13.089 -3.721 -23.431 1.00 93.88 310 LEU A CA 1
ATOM 2367 C C . LEU A 1 310 ? 13.024 -3.900 -24.957 1.00 93.88 310 LEU A C 1
ATOM 2369 O O . LEU A 1 310 ? 14.038 -3.723 -25.630 1.00 93.88 310 LEU A O 1
ATOM 2373 N N . ARG A 1 311 ? 11.845 -4.184 -25.524 1.00 94.69 311 ARG A N 1
ATOM 2374 C CA . ARG A 1 311 ? 11.611 -4.383 -26.967 1.00 94.69 311 ARG A CA 1
ATOM 2375 C C . ARG A 1 311 ? 12.227 -3.308 -27.870 1.00 94.69 311 ARG A C 1
ATOM 2377 O O . ARG A 1 311 ? 12.697 -3.676 -28.945 1.00 94.69 311 ARG A O 1
ATOM 2384 N N . PRO A 1 312 ? 12.225 -2.009 -27.513 1.00 94.88 312 PRO A N 1
ATOM 2385 C CA . PRO A 1 312 ? 12.782 -0.988 -28.389 1.00 94.88 312 PRO A CA 1
ATOM 2386 C C . PRO A 1 312 ? 14.299 -1.063 -28.562 1.00 94.88 312 PRO A C 1
ATOM 2388 O O . PRO A 1 312 ? 14.787 -0.354 -29.439 1.00 94.88 312 PRO A O 1
ATOM 2391 N N . TYR A 1 313 ? 15.031 -1.829 -27.742 1.00 94.88 313 TYR A N 1
ATOM 2392 C CA . TYR A 1 313 ? 16.496 -1.814 -27.662 1.00 94.88 313 TYR A CA 1
ATOM 2393 C C . TYR A 1 313 ? 17.162 -3.007 -28.347 1.00 94.88 313 TYR A C 1
ATOM 2395 O O . TYR A 1 313 ? 16.627 -4.116 -28.379 1.00 94.88 313 TYR A O 1
ATOM 2403 N N . ALA A 1 314 ? 18.357 -2.772 -28.888 1.00 94.88 314 ALA A N 1
ATOM 2404 C CA . ALA A 1 314 ? 19.173 -3.794 -29.531 1.00 94.88 314 ALA A CA 1
ATOM 2405 C C . ALA A 1 314 ? 20.223 -4.341 -28.553 1.00 94.88 314 ALA A C 1
ATOM 2407 O O . ALA A 1 314 ? 21.122 -3.623 -28.114 1.00 94.88 314 ALA A O 1
ATOM 2408 N N . PHE A 1 315 ? 20.126 -5.634 -28.235 1.00 93.88 315 PHE A N 1
ATOM 2409 C CA . PHE A 1 315 ? 21.039 -6.304 -27.307 1.00 93.88 315 PHE A CA 1
ATOM 2410 C C . PHE A 1 315 ? 22.204 -6.983 -28.028 1.00 93.88 315 PHE A C 1
ATOM 2412 O O . PHE A 1 315 ? 22.041 -7.612 -29.074 1.00 93.88 315 PHE A O 1
ATOM 2419 N N . LEU A 1 316 ? 23.383 -6.917 -27.415 1.00 91.25 316 LEU A N 1
ATOM 2420 C CA . LEU A 1 316 ? 24.563 -7.671 -27.818 1.00 91.25 316 LEU A CA 1
ATOM 2421 C C . LEU A 1 316 ? 24.549 -9.030 -27.109 1.00 91.25 316 LEU A C 1
ATOM 2423 O O . LEU A 1 316 ? 25.103 -9.202 -26.027 1.00 91.25 316 LEU A O 1
ATOM 2427 N N . GLY A 1 317 ? 23.878 -10.002 -27.722 1.00 88.81 317 GLY A N 1
ATOM 2428 C CA . GLY A 1 317 ? 23.688 -11.338 -27.157 1.00 88.81 317 GLY A CA 1
ATOM 2429 C C . GLY A 1 317 ? 22.318 -11.521 -26.505 1.00 88.81 317 GLY A C 1
ATOM 2430 O O . GLY A 1 317 ? 21.380 -10.770 -26.762 1.00 88.81 317 GLY A O 1
ATOM 2431 N N . THR A 1 318 ? 22.180 -12.575 -25.700 1.00 90.19 318 THR A N 1
ATOM 2432 C CA . THR A 1 318 ? 20.896 -12.945 -25.084 1.00 90.19 318 THR A CA 1
ATOM 2433 C C . THR A 1 318 ? 20.752 -12.305 -23.699 1.00 90.19 318 THR A C 1
ATOM 2435 O O . THR A 1 318 ? 21.626 -12.529 -22.856 1.00 90.19 318 THR A O 1
ATOM 2438 N N . PRO A 1 319 ? 19.664 -11.557 -23.427 1.00 93.25 319 PRO A N 1
ATOM 2439 C CA . PRO A 1 319 ? 19.337 -11.094 -22.081 1.00 93.25 319 PRO A CA 1
ATOM 2440 C C . PRO A 1 319 ? 19.270 -12.247 -21.072 1.00 93.25 319 PRO A C 1
ATOM 2442 O O . PRO A 1 319 ? 18.686 -13.296 -21.350 1.00 93.25 319 PRO A O 1
ATOM 2445 N N . GLN A 1 320 ? 19.845 -12.045 -19.888 1.00 93.19 320 GLN A N 1
ATOM 2446 C CA . GLN A 1 320 ? 19.774 -12.995 -18.779 1.00 93.19 320 GLN A CA 1
ATOM 2447 C C . GLN A 1 320 ? 18.699 -12.549 -17.787 1.00 93.19 320 GLN A C 1
ATOM 2449 O O . GLN A 1 320 ? 18.836 -11.510 -17.146 1.00 93.19 320 GLN A O 1
ATOM 2454 N N . TRP A 1 321 ? 17.633 -13.329 -17.658 1.00 93.31 321 TRP A N 1
ATOM 2455 C CA . TRP A 1 321 ? 16.454 -12.979 -16.863 1.00 93.31 321 TRP A CA 1
ATOM 2456 C C . TRP A 1 321 ? 16.560 -13.500 -15.428 1.00 93.31 321 TRP A C 1
ATOM 2458 O O . TRP A 1 321 ? 17.075 -14.597 -15.201 1.00 93.31 321 TRP A O 1
ATOM 2468 N N . SER A 1 322 ? 16.033 -12.749 -14.459 1.00 91.75 322 SER A N 1
ATOM 2469 C CA . SER A 1 322 ? 15.765 -13.293 -13.127 1.00 91.75 322 SER A CA 1
ATOM 2470 C C . SER A 1 322 ? 14.660 -14.351 -13.191 1.00 91.75 322 SER A C 1
ATOM 2472 O O . SER A 1 322 ? 13.805 -14.327 -14.076 1.00 91.75 322 SER A O 1
ATOM 2474 N N . ALA A 1 323 ? 14.642 -15.276 -12.227 1.00 88.19 323 ALA A N 1
ATOM 2475 C CA . ALA A 1 323 ? 13.659 -16.365 -12.195 1.00 88.19 323 ALA A CA 1
ATOM 2476 C C . ALA A 1 323 ? 12.198 -15.872 -12.153 1.00 88.19 323 ALA A C 1
ATOM 2478 O O . ALA A 1 323 ? 11.301 -16.531 -12.671 1.00 88.19 323 ALA A O 1
ATOM 2479 N N . ASP A 1 324 ? 11.961 -14.704 -11.555 1.00 87.00 324 ASP A N 1
ATOM 2480 C CA . ASP A 1 324 ? 10.651 -14.059 -11.451 1.00 87.00 324 ASP A CA 1
ATOM 2481 C C . ASP A 1 324 ? 10.386 -13.003 -12.540 1.00 87.00 324 ASP A C 1
ATOM 2483 O O . ASP A 1 324 ? 9.358 -12.319 -12.489 1.00 87.00 324 ASP A O 1
ATOM 2487 N N . PHE A 1 325 ? 11.312 -12.867 -13.500 1.00 90.88 325 PHE A N 1
ATOM 2488 C CA . PHE A 1 325 ? 11.293 -11.908 -14.607 1.00 90.88 325 PHE A CA 1
ATOM 2489 C C . PHE A 1 325 ? 11.120 -10.443 -14.179 1.00 90.88 325 PHE A C 1
ATOM 2491 O O . PHE A 1 325 ? 10.674 -9.604 -14.958 1.00 90.88 325 PHE A O 1
ATOM 2498 N N . ARG A 1 326 ? 11.481 -10.111 -12.935 1.00 88.88 326 ARG A N 1
ATOM 2499 C CA . ARG A 1 326 ? 11.466 -8.729 -12.434 1.00 88.88 326 ARG A CA 1
ATOM 2500 C C . ARG A 1 326 ? 12.682 -7.928 -12.858 1.00 88.88 326 ARG A C 1
ATOM 2502 O O . ARG A 1 326 ? 12.622 -6.698 -12.848 1.00 88.88 326 ARG A O 1
ATOM 2509 N N . SER A 1 327 ? 13.765 -8.613 -13.199 1.00 92.25 327 SER A N 1
ATOM 2510 C CA . SER A 1 327 ? 14.980 -7.999 -13.698 1.00 92.25 327 SER A CA 1
ATOM 2511 C C . SER A 1 327 ? 15.577 -8.787 -14.853 1.00 92.25 327 SER A C 1
ATOM 2513 O O . SER A 1 327 ? 15.360 -9.992 -15.013 1.00 92.25 327 SER A O 1
ATOM 2515 N N . ALA A 1 328 ? 16.347 -8.082 -15.669 1.00 94.06 328 ALA A N 1
ATOM 2516 C CA . ALA A 1 328 ? 17.139 -8.652 -16.736 1.00 94.06 328 ALA A CA 1
ATOM 2517 C C . ALA A 1 328 ? 18.520 -8.011 -16.737 1.00 94.06 328 ALA A C 1
ATOM 2519 O O . ALA A 1 328 ? 18.670 -6.800 -16.583 1.00 94.06 328 ALA A O 1
ATOM 2520 N N . THR A 1 329 ? 19.534 -8.836 -16.944 1.00 93.62 329 THR A N 1
ATOM 2521 C CA . THR A 1 329 ? 20.886 -8.392 -17.243 1.00 93.62 329 THR A CA 1
ATOM 2522 C C . THR A 1 329 ? 21.056 -8.389 -18.755 1.00 93.62 329 THR A C 1
ATOM 2524 O O . THR A 1 329 ? 20.937 -9.428 -19.407 1.00 93.62 329 THR A O 1
ATOM 2527 N N . VAL A 1 330 ? 21.317 -7.213 -19.312 1.00 94.00 330 VAL A N 1
ATOM 2528 C CA . VAL A 1 330 ? 21.442 -6.975 -20.751 1.00 94.00 330 VAL A CA 1
ATOM 2529 C C . VAL A 1 330 ? 22.825 -6.437 -21.078 1.00 94.00 330 VAL A C 1
ATOM 2531 O O . VAL A 1 330 ? 23.447 -5.768 -20.253 1.00 94.00 330 VAL A O 1
ATOM 2534 N N . VAL A 1 331 ? 23.305 -6.721 -22.286 1.00 93.62 331 VAL A N 1
ATOM 2535 C CA . VAL A 1 331 ? 24.514 -6.101 -22.834 1.00 93.62 331 VAL A CA 1
ATOM 2536 C C . VAL A 1 331 ? 24.098 -5.206 -23.991 1.00 93.62 331 VAL A C 1
ATOM 2538 O O . VAL A 1 331 ? 23.370 -5.639 -24.883 1.00 93.62 331 VAL A O 1
ATOM 2541 N N . LEU A 1 332 ? 24.532 -3.955 -23.946 1.00 94.00 332 LEU A N 1
ATOM 2542 C CA . LEU A 1 332 ? 24.145 -2.884 -24.857 1.00 94.00 332 LEU A CA 1
ATOM 2543 C C . LEU A 1 332 ? 25.403 -2.215 -25.412 1.00 94.00 332 LEU A C 1
ATOM 2545 O O . LEU A 1 332 ? 26.452 -2.227 -24.765 1.00 94.00 332 LEU A O 1
ATOM 2549 N N . SER A 1 333 ? 25.290 -1.616 -26.596 1.00 92.56 333 SER A N 1
ATOM 2550 C CA . SER A 1 333 ? 26.277 -0.634 -27.048 1.00 92.56 333 SER A CA 1
ATOM 2551 C C . SER A 1 333 ? 26.125 0.675 -26.269 1.00 92.56 333 SER A C 1
ATOM 2553 O O . SER A 1 333 ? 25.079 0.927 -25.667 1.00 92.56 333 SER A O 1
ATOM 2555 N N . ASP A 1 334 ? 27.137 1.537 -26.329 1.00 89.88 334 ASP A N 1
ATOM 2556 C CA . ASP A 1 334 ? 27.118 2.875 -25.718 1.00 89.88 334 ASP A CA 1
ATOM 2557 C C . ASP A 1 334 ? 25.866 3.673 -26.114 1.00 89.88 334 ASP A C 1
ATOM 2559 O O . ASP A 1 334 ? 25.165 4.201 -25.253 1.00 89.88 334 ASP A O 1
ATOM 2563 N N . ALA A 1 335 ? 25.540 3.690 -27.412 1.00 91.38 335 ALA A N 1
ATOM 2564 C CA . ALA A 1 335 ? 24.387 4.415 -27.946 1.00 91.38 335 ALA A CA 1
ATOM 2565 C C . ALA A 1 335 ? 23.048 3.859 -27.431 1.00 91.38 335 ALA A C 1
ATOM 2567 O O . ALA A 1 335 ? 22.120 4.613 -27.137 1.00 91.38 335 ALA A O 1
ATOM 2568 N N . GLU A 1 336 ? 22.939 2.537 -27.296 1.00 95.25 336 GLU A N 1
ATOM 2569 C CA . GLU A 1 336 ? 21.725 1.891 -26.798 1.00 95.25 336 GLU A CA 1
ATOM 2570 C C . GLU A 1 336 ? 21.549 2.081 -25.290 1.00 95.25 336 GLU A C 1
ATOM 2572 O O . GLU A 1 336 ? 20.431 2.301 -24.821 1.00 95.25 336 GLU A O 1
ATOM 2577 N N . LEU A 1 337 ? 22.648 2.058 -24.533 1.00 91.38 337 LEU A N 1
ATOM 2578 C CA . LEU A 1 337 ? 22.641 2.374 -23.110 1.00 91.38 337 LEU A CA 1
ATOM 2579 C C . LEU A 1 337 ? 22.235 3.831 -22.866 1.00 91.38 337 LEU A C 1
ATOM 2581 O O . LEU A 1 337 ? 21.404 4.104 -21.999 1.00 91.38 337 LEU A O 1
ATOM 2585 N N . GLU A 1 338 ? 22.795 4.763 -23.637 1.00 91.31 338 GLU A N 1
ATOM 2586 C CA . GLU A 1 338 ? 22.434 6.176 -23.559 1.00 91.31 338 GLU A CA 1
ATOM 2587 C C . GLU A 1 338 ? 20.944 6.372 -23.863 1.00 91.31 338 GLU A C 1
ATOM 2589 O O . GLU A 1 338 ? 20.229 7.006 -23.082 1.00 91.31 338 GLU A O 1
ATOM 2594 N N . ARG A 1 339 ? 20.441 5.740 -24.931 1.00 94.44 339 ARG A N 1
ATOM 2595 C CA . ARG A 1 339 ? 19.019 5.780 -25.286 1.00 94.44 339 ARG A CA 1
ATOM 2596 C C . ARG A 1 339 ? 18.130 5.200 -24.187 1.00 94.44 339 ARG A C 1
ATOM 2598 O O . ARG A 1 339 ? 17.087 5.786 -23.893 1.00 94.44 339 ARG A O 1
ATOM 2605 N N . LEU A 1 340 ? 18.528 4.090 -23.562 1.00 91.81 340 LEU A N 1
ATOM 2606 C CA . LEU A 1 340 ? 17.797 3.478 -22.446 1.00 91.81 340 LEU A CA 1
ATOM 2607 C C . LEU A 1 340 ? 17.666 4.442 -21.261 1.00 91.81 340 LEU A C 1
ATOM 2609 O O . LEU A 1 340 ? 16.576 4.615 -20.716 1.00 91.81 340 LEU A O 1
ATOM 2613 N N . VAL A 1 341 ? 18.760 5.111 -20.896 1.00 89.44 341 VAL A N 1
ATOM 2614 C CA . VAL A 1 341 ? 18.796 6.077 -19.789 1.00 89.44 341 VAL A CA 1
ATOM 2615 C C . VAL A 1 341 ? 18.000 7.350 -20.112 1.00 89.44 341 VAL A C 1
ATOM 2617 O O . VAL A 1 341 ? 17.333 7.901 -19.234 1.00 89.44 341 VAL A O 1
ATOM 2620 N N . GLN A 1 342 ? 18.036 7.816 -21.362 1.00 89.56 342 GLN A N 1
ATOM 2621 C CA . GLN A 1 342 ? 17.362 9.047 -21.792 1.00 89.56 342 GLN A CA 1
ATOM 2622 C C . GLN A 1 342 ? 15.858 8.880 -22.023 1.00 89.56 342 GLN A C 1
ATOM 2624 O O . GLN A 1 342 ? 15.103 9.806 -21.734 1.00 89.56 342 GLN A O 1
ATOM 2629 N N . THR A 1 343 ? 15.410 7.716 -22.506 1.00 86.50 343 THR A N 1
ATOM 2630 C CA . THR A 1 343 ? 13.988 7.459 -22.804 1.00 86.50 343 THR A CA 1
ATOM 2631 C C . THR A 1 343 ? 13.121 7.510 -21.544 1.00 86.50 343 THR A C 1
ATOM 2633 O O . THR A 1 343 ? 11.942 7.835 -21.642 1.00 86.50 343 THR A O 1
ATOM 2636 N N . ARG A 1 344 ? 13.703 7.216 -20.368 1.00 81.44 344 ARG A N 1
ATOM 2637 C CA . ARG A 1 344 ? 13.029 7.244 -19.056 1.00 81.44 344 ARG A CA 1
ATOM 2638 C C . ARG A 1 344 ? 11.675 6.524 -19.059 1.00 81.44 344 ARG A C 1
ATOM 2640 O O . ARG A 1 344 ? 10.699 7.050 -18.540 1.00 81.44 344 ARG A O 1
ATOM 2647 N N . ASP A 1 345 ? 11.624 5.324 -19.635 1.00 89.81 345 ASP A N 1
ATOM 2648 C CA . ASP A 1 345 ? 10.424 4.485 -19.578 1.00 89.81 345 ASP A CA 1
ATOM 2649 C C . ASP A 1 345 ? 10.088 4.181 -18.110 1.00 89.81 345 ASP A C 1
ATOM 2651 O O . ASP A 1 345 ? 10.831 3.457 -17.444 1.00 89.81 345 ASP A O 1
ATOM 2655 N N . LEU A 1 346 ? 9.004 4.766 -17.587 1.00 87.94 346 LEU A N 1
ATOM 2656 C CA . LEU A 1 346 ? 8.696 4.725 -16.153 1.00 87.94 346 LEU A CA 1
ATOM 2657 C C . LEU A 1 346 ? 8.130 3.372 -15.702 1.00 87.94 346 LEU A C 1
ATOM 2659 O O . LEU A 1 346 ? 7.954 3.149 -14.505 1.00 87.94 346 LEU A O 1
ATOM 2663 N N . ARG A 1 347 ? 7.955 2.415 -16.627 1.00 89.50 347 ARG A N 1
ATOM 2664 C CA . ARG A 1 347 ? 7.777 0.996 -16.272 1.00 89.50 347 ARG A CA 1
ATOM 2665 C C . ARG A 1 347 ? 9.040 0.392 -15.676 1.00 89.50 347 ARG A C 1
ATOM 2667 O O . ARG A 1 347 ? 8.973 -0.696 -15.114 1.00 89.50 347 ARG A O 1
ATOM 2674 N N . LEU A 1 348 ? 10.191 1.052 -15.812 1.00 89.94 348 LEU A N 1
ATOM 2675 C CA . LEU A 1 348 ? 11.446 0.645 -15.195 1.00 89.94 348 LEU A CA 1
ATOM 2676 C C . LEU A 1 348 ? 11.629 1.367 -13.858 1.00 89.94 348 LEU A C 1
ATOM 2678 O O . LEU A 1 348 ? 11.561 2.588 -13.772 1.00 89.94 348 LEU A O 1
ATOM 2682 N N . GLY A 1 349 ? 11.910 0.603 -12.805 1.00 86.56 349 GLY A N 1
ATOM 2683 C CA . GLY A 1 349 ? 12.225 1.154 -11.490 1.00 86.56 349 GLY A CA 1
ATOM 2684 C C . GLY A 1 349 ? 13.693 1.542 -11.375 1.00 86.56 349 GLY A C 1
ATOM 2685 O O . GLY A 1 349 ? 14.024 2.587 -10.817 1.00 86.56 349 GLY A O 1
ATOM 2686 N N . TYR A 1 350 ? 14.585 0.706 -11.911 1.00 88.00 350 TYR A N 1
ATOM 2687 C CA . TYR A 1 350 ? 16.018 0.965 -11.863 1.00 88.00 350 TYR A CA 1
ATOM 2688 C C . TYR A 1 350 ? 16.782 0.403 -13.061 1.00 88.00 350 TYR A C 1
ATOM 2690 O O . TYR A 1 350 ? 16.441 -0.642 -13.620 1.00 88.00 350 TYR A O 1
ATOM 2698 N N . VAL A 1 351 ? 17.859 1.108 -13.407 1.00 91.19 351 VAL A N 1
ATOM 2699 C CA . VAL A 1 351 ? 18.881 0.710 -14.377 1.00 91.19 351 VAL A CA 1
ATOM 2700 C C . VAL A 1 351 ? 20.234 0.820 -13.681 1.00 91.19 351 VAL A C 1
ATOM 2702 O O . VAL A 1 351 ? 20.699 1.913 -13.362 1.00 91.19 351 VAL A O 1
ATOM 2705 N N . VAL A 1 352 ? 20.875 -0.315 -13.419 1.00 91.44 352 VAL A N 1
ATOM 2706 C CA . VAL A 1 352 ? 22.194 -0.369 -12.782 1.00 91.44 352 VAL A CA 1
ATOM 2707 C C . VAL A 1 352 ? 23.238 -0.740 -13.821 1.00 91.44 352 VAL A C 1
ATOM 2709 O O . VAL A 1 352 ? 23.252 -1.854 -14.335 1.00 91.44 352 VAL A O 1
ATOM 2712 N N . ILE A 1 353 ? 24.126 0.201 -14.113 1.00 89.88 353 ILE A N 1
ATOM 2713 C CA . ILE A 1 353 ? 25.167 0.082 -15.130 1.00 89.88 353 ILE A CA 1
ATOM 2714 C C . ILE A 1 353 ? 26.427 -0.485 -14.477 1.00 89.88 353 ILE A C 1
ATOM 2716 O O . ILE A 1 353 ? 26.951 0.066 -13.506 1.00 89.88 353 ILE A O 1
ATOM 2720 N N . GLU A 1 354 ? 26.933 -1.590 -15.002 1.00 86.44 354 GLU A N 1
ATOM 2721 C CA . GLU A 1 354 ? 28.207 -2.143 -14.568 1.00 86.44 354 GLU A CA 1
ATOM 2722 C C . GLU A 1 354 ? 29.352 -1.300 -15.139 1.00 86.44 354 GLU A C 1
ATOM 2724 O O . GLU A 1 354 ? 29.473 -1.116 -16.352 1.00 86.44 354 GLU A O 1
ATOM 2729 N N . LYS A 1 355 ? 30.183 -0.741 -14.256 1.00 69.38 355 LYS A N 1
ATOM 2730 C CA . LYS A 1 355 ? 31.309 0.101 -14.659 1.00 69.38 355 LYS A CA 1
ATOM 2731 C C . LYS A 1 355 ? 32.489 -0.742 -15.127 1.00 69.38 355 LYS A C 1
ATOM 2733 O O . LYS A 1 355 ? 32.870 -1.679 -14.421 1.00 69.38 355 LYS A O 1
ATOM 2738 N N . PRO A 1 356 ? 33.183 -0.302 -16.191 1.00 57.22 356 PRO A N 1
ATOM 2739 C CA . PRO A 1 356 ? 34.566 -0.667 -16.407 1.00 57.22 356 PRO A CA 1
ATOM 2740 C C . PRO A 1 356 ? 35.396 -0.366 -15.159 1.00 57.22 356 PRO A C 1
ATOM 2742 O O . PRO A 1 356 ? 35.549 0.793 -14.774 1.00 57.22 356 PRO A O 1
ATOM 2745 N N . THR A 1 357 ? 35.957 -1.381 -14.497 1.00 51.09 357 THR A N 1
ATOM 2746 C CA . THR A 1 357 ? 37.135 -1.137 -13.667 1.00 51.09 357 THR A CA 1
ATOM 2747 C C . THR A 1 357 ? 38.214 -0.606 -14.593 1.00 51.09 357 THR A C 1
ATOM 2749 O O . THR A 1 357 ? 38.621 -1.315 -15.515 1.00 51.09 357 THR A O 1
ATOM 2752 N N . ASN A 1 358 ? 38.728 0.585 -14.297 1.00 47.25 358 ASN A N 1
ATOM 2753 C CA . ASN A 1 358 ? 40.075 0.981 -14.690 1.00 47.25 358 ASN A CA 1
ATOM 2754 C C . ASN A 1 358 ? 41.060 0.011 -14.014 1.00 47.25 358 ASN A C 1
ATOM 2756 O O . ASN A 1 358 ? 41.729 0.367 -13.048 1.00 47.25 358 ASN A O 1
ATOM 2760 N N . ARG A 1 359 ? 41.110 -1.254 -14.448 1.00 43.53 359 ARG A N 1
ATOM 2761 C CA . ARG A 1 359 ? 42.283 -2.078 -14.184 1.00 43.53 359 ARG A CA 1
ATOM 2762 C C . ARG A 1 359 ? 43.382 -1.436 -15.019 1.00 43.53 359 ARG A C 1
ATOM 2764 O O . ARG A 1 359 ? 43.176 -1.307 -16.227 1.00 43.53 359 ARG A O 1
ATOM 2771 N N . PRO A 1 360 ? 44.499 -0.997 -14.414 1.00 39.16 360 PRO A N 1
ATOM 2772 C CA . PRO A 1 360 ? 45.661 -0.628 -15.196 1.00 39.16 360 PRO A CA 1
ATOM 2773 C C . PRO A 1 360 ? 45.918 -1.788 -16.152 1.00 39.16 360 PRO A C 1
ATOM 2775 O O . PRO A 1 360 ? 46.026 -2.936 -15.709 1.00 39.16 360 PRO A O 1
ATOM 2778 N N . THR A 1 361 ? 45.927 -1.512 -17.454 1.00 45.34 361 THR A N 1
ATOM 2779 C CA . THR A 1 361 ? 46.537 -2.423 -18.419 1.00 45.34 361 THR A CA 1
ATOM 2780 C C . THR A 1 361 ? 47.889 -2.788 -17.835 1.00 45.34 361 THR A C 1
ATOM 2782 O O . THR A 1 361 ? 48.658 -1.881 -17.507 1.00 45.34 361 THR A O 1
ATOM 2785 N N . ALA A 1 362 ? 48.125 -4.081 -17.599 1.00 44.69 362 ALA A N 1
ATOM 2786 C CA . ALA A 1 362 ? 49.425 -4.544 -17.145 1.00 44.69 362 ALA A CA 1
ATOM 2787 C C . ALA A 1 362 ? 50.488 -3.868 -18.021 1.00 44.69 362 ALA A C 1
ATOM 2789 O O . ALA A 1 362 ? 50.344 -3.847 -19.246 1.00 44.69 362 ALA A O 1
ATOM 2790 N N . SER A 1 363 ? 51.461 -3.219 -17.376 1.00 42.22 363 SER A N 1
ATOM 2791 C CA . SER A 1 363 ? 52.572 -2.573 -18.073 1.00 42.22 363 SER A CA 1
ATOM 2792 C C . SER A 1 363 ? 53.237 -3.568 -19.038 1.00 42.22 363 SER A C 1
ATOM 2794 O O . SER A 1 363 ? 53.229 -4.762 -18.729 1.00 42.22 363 SER A O 1
ATOM 2796 N N . PRO A 1 364 ? 53.753 -3.079 -20.183 1.00 54.38 364 PRO A N 1
ATOM 2797 C CA . PRO A 1 364 ? 54.212 -3.899 -21.307 1.00 54.38 364 PRO A CA 1
ATOM 2798 C C . PRO A 1 364 ? 55.236 -4.975 -20.946 1.00 54.38 364 PRO A C 1
ATOM 2800 O O . PRO A 1 364 ? 56.039 -4.748 -20.009 1.00 54.38 364 PRO A O 1
#

Radius of gyration: 27.51 Å; chains: 1; bounding box: 83×46×105 Å